Protein AF-A0A7X6XIX5-F1 (afdb_monomer)

Nearest PDB structures (foldseek):
  7nvg-assembly1_B1  TM=9.154E-01  e=8.420E-02  Salmonella enterica subsp. enterica serovar Typhimurium
  8wkz-assembly1_A  TM=3.557E-01  e=8.827E+00  Homo sapiens

Mean predicted aligned error: 22.32 Å

Sequence (208 aa):
HKESTARYHVSKKTERMVQNPGATTRLSVSVMVNGTLDQARKDALTQLATAAAGIDVTRGDQLSIVGIPFDAKAAAEQQKQLAEANRQQLLVTGLRYGLAMLLLLFLFLIVRQAMRRPGLPSAASQTAAEEEYAAIETAPTVGRLLDEMEQSEAGPGEALGPGEALGPAEPLEPLPSVTPAEERLRRLAAENPDFVARLLRSWLVEQR

Solvent-accessible surface area (backbone atoms only — not comparable to full-atom values): 14184 Å² total; per-residue (Å²): 135,84,87,79,86,85,81,83,83,79,85,81,86,82,83,83,84,82,79,73,89,85,71,84,70,66,52,79,48,78,47,80,42,80,29,87,67,55,69,70,58,48,53,53,50,47,54,51,51,35,64,76,68,66,63,40,68,92,57,63,30,47,80,47,81,46,53,49,69,70,87,55,64,67,61,53,50,51,51,48,51,52,51,51,51,49,52,51,48,51,50,54,50,49,50,53,52,49,53,51,50,52,52,51,51,52,52,50,51,51,52,54,52,60,74,65,57,80,74,77,86,72,93,79,86,84,88,86,82,87,85,79,80,95,78,85,90,81,87,89,82,90,83,86,80,90,87,81,85,89,78,90,76,90,85,89,83,88,84,88,87,89,88,88,83,83,87,87,82,89,78,78,82,75,74,86,71,78,52,77,63,56,58,50,50,52,50,48,42,72,76,38,49,71,58,52,51,50,54,54,46,56,62,61,61,70,76,113

Foldseek 3Di:
DDDDDDDDDDDDDDDDDDDDPDDDLEAEEEAEAAADDDPVRVVVVVVVCCVVVVHDVVSVYYYYYYYYHDPCPVVVVVVVVVVVVVVVVCVVVVVVVVVVVVVVVVVVVVVVVVVVDPDDPPDDPPDDPPPDDPDDDDDDDDDDDDDDDDDDDDDDDDDDDDDDDDDDDDDDDPDDPDDPVRVVVVVCCVVCVPVVVVVVVVVVVVPD

Radius of gyration: 51.44 Å; Cα contacts (8 Å, |Δi|>4): 63; chains: 1; bounding box: 123×48×158 Å

Structure (mmCIF, N/CA/C/O backbone):
data_AF-A0A7X6XIX5-F1
#
_entry.id   AF-A0A7X6XIX5-F1
#
loop_
_atom_site.group_PDB
_atom_site.id
_atom_site.type_symbol
_atom_site.label_atom_id
_atom_site.label_alt_id
_atom_site.label_comp_id
_atom_site.label_asym_id
_atom_site.label_entity_id
_atom_site.label_seq_id
_atom_site.pdbx_PDB_ins_code
_atom_site.Cartn_x
_atom_site.Cartn_y
_atom_site.Cartn_z
_atom_site.occupancy
_atom_site.B_iso_or_equiv
_atom_site.auth_seq_id
_atom_site.auth_comp_id
_atom_site.auth_asym_id
_atom_site.auth_atom_id
_atom_site.pdbx_PDB_model_num
ATOM 1 N N . HIS A 1 1 ? -22.542 2.776 88.278 1.00 45.03 1 HIS A N 1
ATOM 2 C CA . HIS A 1 1 ? -22.425 3.193 86.869 1.00 45.03 1 HIS A CA 1
ATOM 3 C C . HIS A 1 1 ? -21.275 2.407 86.258 1.00 45.03 1 HIS A C 1
ATOM 5 O O . HIS A 1 1 ? -20.180 2.481 86.795 1.00 45.03 1 HIS A O 1
ATOM 11 N N . LYS A 1 2 ? -21.528 1.560 85.251 1.00 47.84 2 LYS A N 1
ATOM 12 C CA . LYS A 1 2 ? -20.470 0.827 84.536 1.00 47.84 2 LYS A CA 1
ATOM 13 C C . LYS A 1 2 ? -20.151 1.603 83.264 1.00 47.84 2 LYS A C 1
ATOM 15 O O . LYS A 1 2 ? -20.997 1.690 82.381 1.00 47.84 2 LYS A O 1
ATOM 20 N N . GLU A 1 3 ? -18.958 2.175 83.207 1.00 53.81 3 GLU A N 1
ATOM 21 C CA . GLU A 1 3 ? -18.397 2.753 81.990 1.00 53.81 3 GLU A CA 1
ATOM 22 C C . GLU A 1 3 ? -18.039 1.610 81.032 1.00 53.81 3 GLU A C 1
ATOM 24 O O . GLU A 1 3 ? -17.319 0.680 81.400 1.00 53.81 3 GLU A O 1
ATOM 29 N N . SER A 1 4 ? -18.597 1.637 79.823 1.00 54.53 4 SER A N 1
ATOM 30 C CA . SER A 1 4 ? -18.287 0.676 78.766 1.00 54.53 4 SER A CA 1
ATOM 31 C C . SER A 1 4 ? -17.613 1.420 77.622 1.00 54.53 4 SER A C 1
ATOM 33 O O . SER A 1 4 ? -18.246 2.194 76.907 1.00 54.53 4 SER A O 1
ATOM 35 N N . THR A 1 5 ? -16.311 1.196 77.469 1.00 56.41 5 THR A N 1
ATOM 36 C CA . THR A 1 5 ? -15.509 1.772 76.389 1.00 56.41 5 THR A CA 1
ATOM 37 C C . THR A 1 5 ? -15.486 0.791 75.220 1.00 56.41 5 THR A C 1
ATOM 39 O O . THR A 1 5 ? -14.721 -0.172 75.225 1.00 56.41 5 THR A O 1
ATOM 42 N N . ALA A 1 6 ? -16.330 1.018 74.212 1.00 66.50 6 ALA A N 1
ATOM 43 C CA . ALA A 1 6 ? -16.304 0.250 72.970 1.00 66.50 6 ALA A CA 1
ATOM 44 C C . ALA A 1 6 ? -15.206 0.793 72.044 1.00 66.50 6 ALA A C 1
ATOM 46 O O . ALA A 1 6 ? -15.223 1.962 71.656 1.00 66.50 6 ALA A O 1
ATOM 47 N N . ARG A 1 7 ? -14.231 -0.053 71.696 1.00 67.94 7 ARG A N 1
ATOM 48 C CA . ARG A 1 7 ? -13.125 0.308 70.803 1.00 67.94 7 ARG A CA 1
ATOM 49 C C . ARG A 1 7 ? -13.378 -0.307 69.428 1.00 67.94 7 ARG A C 1
ATOM 51 O O . ARG A 1 7 ? -13.295 -1.519 69.258 1.00 67.94 7 ARG A O 1
ATOM 58 N N . TYR A 1 8 ? -13.708 0.536 68.456 1.00 71.31 8 TYR A N 1
ATOM 59 C CA . TYR A 1 8 ? -13.937 0.116 67.077 1.00 71.31 8 TYR A CA 1
ATOM 60 C C . TYR A 1 8 ? -12.604 0.035 66.335 1.00 71.31 8 TYR A C 1
ATOM 62 O O . TYR A 1 8 ? -11.910 1.036 66.166 1.00 71.31 8 TYR A O 1
ATOM 70 N N . HIS A 1 9 ? -12.246 -1.162 65.881 1.00 67.62 9 HIS A N 1
ATOM 71 C CA . HIS A 1 9 ? -11.145 -1.344 64.945 1.00 67.62 9 HIS A CA 1
ATOM 72 C C . HIS A 1 9 ? -11.688 -1.164 63.527 1.00 67.62 9 HIS A C 1
ATOM 74 O O . HIS A 1 9 ? -12.327 -2.055 62.976 1.00 67.62 9 HIS A O 1
ATOM 80 N N . VAL A 1 10 ? -11.469 0.014 62.943 1.00 74.88 10 VAL A N 1
ATOM 81 C CA . VAL A 1 10 ? -11.778 0.272 61.531 1.00 74.88 10 VAL A CA 1
ATOM 82 C C . VAL A 1 10 ? -10.755 -0.431 60.642 1.00 74.88 10 VAL A C 1
ATOM 84 O O . VAL A 1 10 ? -9.548 -0.221 60.767 1.00 74.88 10 VAL A O 1
ATOM 87 N N . SER A 1 11 ? -11.238 -1.277 59.735 1.00 72.56 11 SER A N 1
ATOM 88 C CA . SER A 1 11 ? -10.411 -1.973 58.751 1.00 72.56 11 SER A CA 1
ATOM 89 C C . SER A 1 11 ? -9.921 -0.987 57.684 1.00 72.56 11 SER A C 1
ATOM 91 O O . SER A 1 11 ? -10.720 -0.389 56.967 1.00 72.56 11 SER A O 1
ATOM 93 N N . LYS A 1 12 ? -8.600 -0.813 57.556 1.00 76.81 12 LYS A N 1
ATOM 94 C CA . LYS A 1 12 ? -7.976 0.020 56.516 1.00 76.81 12 LYS A CA 1
ATOM 95 C C . LYS A 1 12 ? -7.524 -0.862 55.353 1.00 76.81 12 LYS A C 1
ATOM 97 O O . LYS A 1 12 ? -6.550 -1.599 55.484 1.00 76.81 12 LYS A O 1
ATOM 102 N N . LYS A 1 13 ? -8.186 -0.755 54.200 1.00 77.62 13 LYS A N 1
ATOM 103 C CA . LYS A 1 13 ? -7.687 -1.319 52.938 1.00 77.62 13 LYS A CA 1
ATOM 104 C C . LYS A 1 13 ? -6.765 -0.284 52.287 1.00 77.62 13 LYS A C 1
ATOM 106 O O . LYS A 1 13 ? -7.211 0.809 51.963 1.00 77.62 13 LYS A O 1
ATOM 111 N N . THR A 1 14 ? -5.478 -0.600 52.152 1.00 75.12 14 THR A N 1
ATOM 112 C CA . THR A 1 14 ? -4.514 0.249 51.429 1.00 75.12 14 THR A CA 1
ATOM 113 C C . THR A 1 14 ? -4.212 -0.422 50.100 1.00 75.12 14 THR A C 1
ATOM 115 O O . THR A 1 14 ? -3.599 -1.485 50.076 1.00 75.12 14 THR A O 1
ATOM 118 N N . GLU A 1 15 ? -4.675 0.173 49.006 1.00 80.44 15 GLU A N 1
ATOM 119 C CA . GLU A 1 15 ? -4.444 -0.324 47.652 1.00 80.44 15 GLU A CA 1
ATOM 120 C C . GLU A 1 15 ? -3.330 0.500 47.007 1.00 80.44 15 GLU A C 1
ATOM 122 O O . GLU A 1 15 ? -3.432 1.720 46.877 1.00 80.44 15 GLU A O 1
ATOM 127 N N . ARG A 1 16 ? -2.221 -0.160 46.662 1.00 78.56 16 ARG A N 1
ATOM 128 C CA . ARG A 1 16 ? -1.088 0.465 45.977 1.00 78.56 16 ARG A CA 1
ATOM 129 C C . ARG A 1 16 ? -1.182 0.126 44.496 1.00 78.56 16 ARG A C 1
ATOM 131 O O . ARG A 1 16 ? -0.747 -0.942 44.081 1.00 78.56 16 ARG A O 1
ATOM 138 N N . MET A 1 17 ? -1.741 1.042 43.714 1.00 76.69 17 MET A N 1
ATOM 139 C CA . MET A 1 17 ? -1.772 0.919 42.259 1.00 76.69 17 MET A CA 1
ATOM 140 C C . MET A 1 17 ? -0.445 1.434 41.690 1.00 76.69 17 MET A C 1
ATOM 142 O O . MET A 1 17 ? -0.139 2.621 41.782 1.00 76.69 17 MET A O 1
ATOM 146 N N . VAL A 1 18 ? 0.374 0.530 41.154 1.00 77.50 18 VAL A N 1
ATOM 147 C CA . VAL A 1 18 ? 1.600 0.878 40.425 1.00 77.50 18 VAL A CA 1
ATOM 148 C C . VAL A 1 18 ? 1.242 0.904 38.944 1.00 77.50 18 VAL A C 1
ATOM 150 O O . VAL A 1 18 ? 0.962 -0.137 38.360 1.00 77.50 18 VAL A O 1
ATOM 153 N N . GLN A 1 19 ? 1.185 2.100 38.362 1.00 78.62 19 GLN A N 1
ATOM 154 C CA . GLN A 1 19 ? 1.014 2.279 36.921 1.00 78.62 19 GLN A CA 1
ATOM 155 C C . GLN A 1 19 ? 2.403 2.288 36.282 1.00 78.62 19 GLN A C 1
ATOM 157 O O . GLN A 1 19 ? 3.238 3.122 36.640 1.00 78.62 19 GLN A O 1
ATOM 162 N N . ASN A 1 20 ? 2.664 1.365 35.359 1.00 80.38 20 ASN A N 1
ATOM 163 C CA . ASN A 1 20 ? 3.921 1.361 34.620 1.00 80.38 20 ASN A CA 1
ATOM 164 C C . ASN A 1 20 ? 3.904 2.513 33.595 1.00 80.38 20 ASN A C 1
ATOM 166 O O . ASN A 1 20 ? 2.928 2.649 32.853 1.00 80.38 20 ASN A O 1
ATOM 170 N N . PRO A 1 21 ? 4.952 3.351 33.528 1.00 82.00 21 PRO A N 1
ATOM 171 C CA . PRO A 1 21 ? 5.054 4.376 32.494 1.00 82.00 21 PRO A CA 1
ATOM 172 C C . PRO A 1 21 ? 5.184 3.718 31.110 1.00 82.00 21 PRO A C 1
ATOM 174 O O . PRO A 1 21 ? 5.841 2.690 30.972 1.00 82.00 21 PRO A O 1
ATOM 177 N N . GLY A 1 22 ? 4.551 4.307 30.089 1.00 83.19 22 GLY A N 1
ATOM 178 C CA . GLY A 1 22 ? 4.61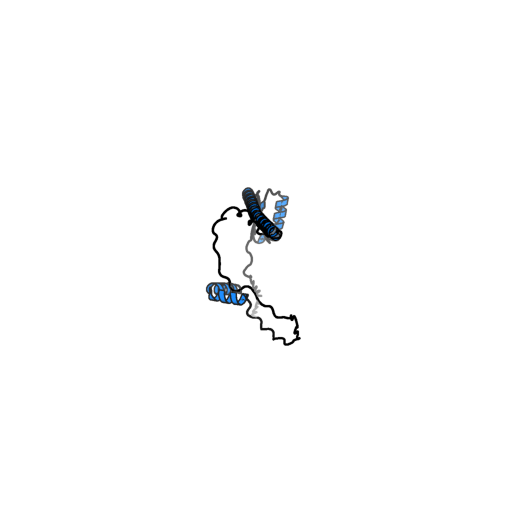2 3.820 28.700 1.00 83.19 22 GLY A CA 1
ATOM 179 C C . GLY A 1 22 ? 3.307 3.251 28.132 1.00 83.19 22 GLY A C 1
ATOM 180 O O . GLY A 1 22 ? 3.288 2.818 26.983 1.00 83.19 22 GLY A O 1
ATOM 181 N N . ALA A 1 23 ? 2.204 3.269 28.885 1.00 82.62 23 ALA A N 1
ATOM 182 C CA . ALA A 1 23 ? 0.898 2.901 28.344 1.00 82.62 23 ALA A CA 1
ATOM 183 C C . ALA A 1 23 ? 0.437 3.904 27.267 1.00 82.62 23 ALA A C 1
ATOM 185 O O . ALA A 1 23 ? 0.469 5.119 27.476 1.00 82.62 23 ALA A O 1
ATOM 186 N N . THR A 1 24 ? -0.018 3.400 26.118 1.00 83.88 24 THR A N 1
ATOM 187 C CA . THR A 1 24 ? -0.627 4.228 25.071 1.00 83.88 24 THR A CA 1
ATOM 188 C C . THR A 1 24 ? -1.919 4.838 25.599 1.00 83.88 24 THR A C 1
ATOM 190 O O . THR A 1 24 ? -2.814 4.119 26.033 1.00 83.88 24 THR A O 1
ATOM 193 N N . THR A 1 25 ? -2.026 6.165 25.559 1.00 88.69 25 THR A N 1
ATOM 194 C CA . THR A 1 25 ? -3.219 6.896 26.011 1.00 88.69 25 THR A CA 1
ATOM 195 C C . THR A 1 25 ? -4.262 7.060 24.918 1.00 88.69 25 THR A C 1
ATOM 197 O O . THR A 1 25 ? -5.441 7.140 25.235 1.00 88.69 25 THR A O 1
ATOM 200 N N . ARG A 1 26 ? -3.844 7.122 23.648 1.00 91.50 26 ARG A N 1
ATOM 201 C CA . ARG A 1 26 ? -4.731 7.247 22.488 1.00 91.50 26 ARG A CA 1
ATOM 202 C C . ARG A 1 26 ? -4.005 6.884 21.198 1.00 91.50 26 ARG A C 1
ATOM 204 O O . ARG A 1 26 ? -2.849 7.265 21.019 1.00 91.50 26 ARG A O 1
ATOM 211 N N . LEU A 1 27 ? -4.707 6.227 20.282 1.00 92.94 27 LEU A N 1
ATOM 212 C CA . LEU A 1 27 ? -4.246 5.918 18.934 1.00 92.94 27 LEU A CA 1
ATOM 213 C C . LEU A 1 27 ? -5.105 6.633 17.880 1.00 92.94 27 LEU A C 1
ATOM 215 O O . LEU A 1 27 ? -6.317 6.791 18.023 1.00 92.94 27 LEU A O 1
ATOM 219 N N . SER A 1 28 ? -4.485 7.105 16.802 1.00 94.50 28 SER A N 1
ATOM 220 C CA . SER A 1 28 ? -5.190 7.706 15.666 1.00 94.50 28 SER A CA 1
ATOM 221 C C . SER A 1 28 ? -4.566 7.210 14.374 1.00 94.50 28 SER A C 1
ATOM 223 O O . SER A 1 28 ? -3.403 7.491 14.095 1.00 94.50 28 SER A O 1
ATOM 225 N N . VAL A 1 29 ? -5.334 6.444 13.604 1.00 94.19 29 VAL A N 1
ATOM 226 C CA . VAL A 1 29 ? -4.866 5.770 12.391 1.00 94.19 29 VAL A CA 1
ATOM 227 C C . VAL A 1 29 ? -5.681 6.251 11.201 1.00 94.19 29 VAL A C 1
ATOM 229 O O . VAL A 1 29 ? -6.907 6.321 11.248 1.00 94.19 29 VAL A O 1
ATOM 232 N N . SER A 1 30 ? -4.994 6.591 10.114 1.00 94.62 30 SER A N 1
ATOM 233 C CA . SER A 1 30 ? -5.617 6.946 8.839 1.00 94.62 30 SER A CA 1
ATOM 234 C C . SER A 1 30 ? -5.064 6.050 7.743 1.00 94.62 30 SER A C 1
ATOM 236 O O . SER A 1 30 ? -3.850 5.931 7.594 1.00 94.62 30 SER A O 1
ATOM 238 N N . VAL A 1 31 ? -5.954 5.419 6.982 1.00 94.00 31 VAL A N 1
ATOM 239 C CA . VAL A 1 31 ? -5.605 4.500 5.898 1.00 94.00 31 VAL A CA 1
ATOM 240 C C . VAL A 1 31 ? -6.188 5.037 4.601 1.00 94.00 31 VAL A C 1
ATOM 242 O O . VAL A 1 31 ? -7.398 5.226 4.482 1.0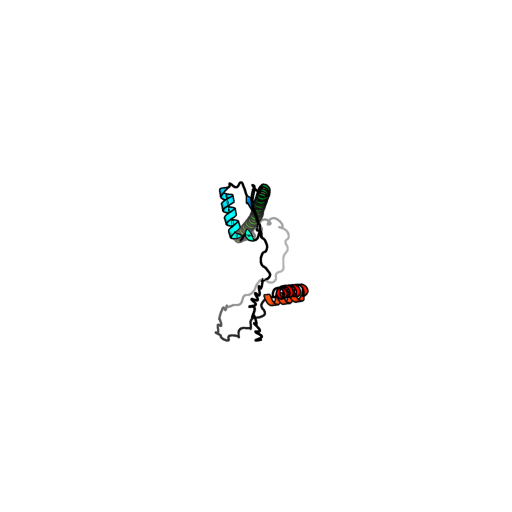0 94.00 31 VAL A O 1
ATOM 245 N N . MET A 1 32 ? -5.326 5.269 3.615 1.00 94.19 32 MET A N 1
ATOM 246 C CA . MET A 1 32 ? -5.752 5.669 2.279 1.00 94.19 32 MET A CA 1
ATOM 247 C C . MET A 1 32 ? -5.558 4.507 1.315 1.00 94.19 32 MET A C 1
ATOM 249 O O . MET A 1 32 ? -4.472 3.937 1.230 1.00 94.19 32 MET A O 1
ATOM 253 N N . VAL A 1 33 ? -6.617 4.150 0.597 1.00 94.88 33 VAL A N 1
ATOM 254 C CA . VAL A 1 33 ? -6.620 3.022 -0.334 1.00 94.88 33 VAL A CA 1
ATOM 255 C C . VAL A 1 33 ? -6.804 3.544 -1.747 1.00 94.88 33 VAL A C 1
ATOM 257 O O . VAL A 1 33 ? -7.638 4.414 -1.998 1.00 94.88 33 VAL A O 1
ATOM 260 N N . ASN A 1 34 ? -6.016 3.003 -2.671 1.00 94.25 34 ASN A N 1
ATOM 261 C CA . ASN A 1 34 ? -6.095 3.378 -4.071 1.00 94.25 34 ASN A CA 1
ATOM 262 C C . ASN A 1 34 ? -7.404 2.868 -4.696 1.00 94.25 34 ASN A C 1
ATOM 264 O O . ASN A 1 34 ? -7.645 1.661 -4.754 1.00 94.25 34 ASN A O 1
ATOM 268 N N . GLY A 1 35 ? -8.211 3.794 -5.206 1.00 90.69 35 GLY A N 1
ATOM 269 C CA . GLY A 1 35 ? -9.425 3.509 -5.968 1.00 90.69 35 GLY A CA 1
ATOM 270 C C . GLY A 1 35 ? -10.720 3.723 -5.188 1.00 90.69 35 GLY A C 1
ATOM 271 O O . GLY A 1 35 ? -10.740 4.282 -4.093 1.00 90.69 35 GLY A O 1
ATOM 272 N N . THR A 1 36 ? -11.834 3.306 -5.788 1.00 89.62 36 THR A N 1
ATOM 273 C CA . THR A 1 36 ? -13.161 3.434 -5.181 1.00 89.62 36 THR A CA 1
ATOM 274 C C . THR A 1 36 ? -13.442 2.256 -4.253 1.00 89.62 36 THR A C 1
ATOM 276 O O . THR A 1 36 ? -13.261 1.084 -4.603 1.00 89.62 36 THR A O 1
ATOM 279 N N . LEU A 1 37 ? -13.888 2.577 -3.040 1.00 92.06 37 LEU A N 1
ATOM 280 C CA . LEU A 1 37 ? -14.262 1.593 -2.033 1.00 92.06 37 LEU A CA 1
ATOM 281 C C . LEU A 1 37 ? -15.785 1.513 -1.916 1.00 92.06 37 LEU A C 1
ATOM 283 O O . LEU A 1 37 ? -16.438 2.519 -1.626 1.00 92.06 37 LEU A O 1
ATOM 287 N N . ASP A 1 38 ? -16.323 0.307 -2.089 1.00 94.12 38 ASP A N 1
ATOM 288 C CA . ASP A 1 38 ? -17.693 -0.022 -1.694 1.00 94.12 38 ASP A CA 1
ATOM 289 C C . ASP A 1 38 ? -17.800 -0.179 -0.168 1.00 94.12 38 ASP A C 1
ATOM 291 O O . ASP A 1 38 ? -16.794 -0.244 0.543 1.00 94.12 38 ASP A O 1
ATOM 295 N N . GLN A 1 39 ? -19.029 -0.204 0.351 1.00 93.12 39 GLN A N 1
ATOM 296 C CA . GLN A 1 39 ? -19.248 -0.267 1.796 1.00 93.12 39 GLN A CA 1
ATOM 297 C C . GLN A 1 39 ? -18.721 -1.576 2.405 1.00 93.12 39 GLN A C 1
ATOM 299 O O . GLN A 1 39 ? -18.050 -1.541 3.430 1.00 93.12 39 GLN A O 1
ATOM 304 N N . ALA A 1 40 ? -18.919 -2.710 1.728 1.00 94.88 40 ALA A N 1
ATOM 305 C CA . ALA A 1 40 ? -18.461 -4.012 2.209 1.00 94.88 40 ALA A CA 1
ATOM 306 C C . ALA A 1 40 ? -16.930 -4.077 2.375 1.00 94.88 40 ALA A C 1
ATOM 308 O O . ALA A 1 40 ? -16.435 -4.564 3.393 1.00 94.88 40 ALA A O 1
ATOM 309 N N . ARG A 1 41 ? -16.156 -3.548 1.415 1.00 94.69 41 ARG A N 1
ATOM 310 C CA . ARG A 1 41 ? -14.693 -3.468 1.537 1.00 94.69 41 ARG A CA 1
ATOM 311 C C . ARG A 1 41 ? -14.257 -2.466 2.593 1.00 94.69 41 ARG A C 1
ATOM 313 O O . ARG A 1 41 ? -13.266 -2.735 3.266 1.00 94.69 41 ARG A O 1
ATOM 320 N N . LYS A 1 42 ? -14.964 -1.340 2.765 1.00 95.19 42 LYS A N 1
ATOM 321 C CA . LYS A 1 42 ? -14.675 -0.403 3.868 1.00 95.19 42 LYS A CA 1
ATOM 322 C C . LYS A 1 42 ? -14.816 -1.091 5.214 1.00 95.19 42 LYS A C 1
ATOM 324 O O . LYS A 1 42 ? -13.916 -0.959 6.037 1.00 95.19 42 LYS A O 1
ATOM 329 N N . ASP A 1 43 ? -15.887 -1.849 5.417 1.00 94.81 43 ASP A N 1
ATOM 330 C CA . ASP A 1 43 ? -16.142 -2.532 6.685 1.00 94.81 43 ASP A CA 1
ATOM 331 C C . ASP A 1 43 ? -15.081 -3.611 6.950 1.00 94.81 43 ASP A C 1
ATOM 333 O O . ASP A 1 43 ? -14.499 -3.655 8.035 1.00 94.81 43 ASP A O 1
ATOM 337 N N . ALA A 1 44 ? -14.741 -4.412 5.934 1.00 95.44 44 ALA A N 1
ATOM 338 C CA . ALA A 1 44 ? -13.689 -5.424 6.032 1.00 95.44 44 ALA A CA 1
ATOM 339 C C . ALA A 1 44 ? -12.311 -4.814 6.350 1.00 95.44 44 ALA A C 1
ATOM 341 O O . ALA A 1 44 ? -11.597 -5.292 7.232 1.00 95.44 44 ALA A O 1
ATOM 342 N N . LEU A 1 45 ? -11.940 -3.727 5.665 1.00 95.44 45 LEU A N 1
ATOM 343 C CA . LEU A 1 45 ? -10.686 -3.014 5.921 1.00 95.44 45 LEU A CA 1
ATOM 344 C C . LEU A 1 45 ? -10.673 -2.349 7.294 1.00 95.44 45 LEU A C 1
ATOM 346 O O . LEU A 1 45 ? -9.631 -2.328 7.944 1.00 95.44 45 LEU A O 1
ATOM 350 N N . THR A 1 46 ? -11.817 -1.839 7.747 1.00 94.75 46 THR A N 1
ATOM 351 C CA . THR A 1 46 ? -11.958 -1.250 9.080 1.00 94.75 46 THR A CA 1
ATOM 352 C C . THR A 1 46 ? -11.702 -2.308 10.141 1.00 94.75 46 THR A C 1
ATOM 354 O O . THR A 1 46 ? -10.849 -2.102 10.994 1.00 94.75 46 THR A O 1
ATOM 357 N N . GLN A 1 47 ? -12.338 -3.479 10.045 1.00 94.62 47 GLN A N 1
ATOM 358 C CA . GLN A 1 47 ? -12.113 -4.584 10.982 1.00 94.62 47 GLN A CA 1
ATOM 359 C C . GLN A 1 47 ? -10.652 -5.046 10.997 1.00 94.62 47 GLN A C 1
ATOM 361 O O . GLN A 1 47 ? -10.066 -5.205 12.070 1.00 94.62 47 GLN A O 1
ATOM 366 N N . LEU A 1 48 ? -10.050 -5.217 9.816 1.00 95.88 48 LEU A N 1
ATOM 367 C CA . LEU A 1 48 ? -8.656 -5.635 9.696 1.00 95.88 48 LEU A CA 1
ATOM 368 C C . LEU A 1 48 ? -7.705 -4.608 10.322 1.00 95.88 48 LEU A C 1
ATOM 370 O O . LEU A 1 48 ? -6.830 -4.974 11.104 1.00 95.88 48 LEU A O 1
ATOM 374 N N . ALA A 1 49 ? -7.885 -3.326 10.004 1.00 94.81 49 ALA A N 1
ATOM 375 C CA . ALA A 1 49 ? -7.046 -2.254 10.521 1.00 94.81 49 ALA A CA 1
ATOM 376 C C . ALA A 1 49 ? -7.239 -2.054 12.032 1.00 94.81 49 ALA A C 1
ATOM 378 O O . ALA A 1 49 ? -6.257 -1.859 12.743 1.00 94.81 49 ALA A O 1
ATOM 379 N N . THR A 1 50 ? -8.471 -2.166 12.540 1.00 94.75 50 THR A N 1
ATOM 380 C CA . THR A 1 50 ? -8.773 -2.127 13.978 1.00 94.75 50 THR A CA 1
ATOM 381 C C . THR A 1 50 ? -8.033 -3.232 14.725 1.00 94.75 50 THR A C 1
ATOM 383 O O . THR A 1 50 ? -7.372 -2.946 15.724 1.00 94.75 50 THR A O 1
ATOM 386 N N . ALA A 1 51 ? -8.094 -4.471 14.228 1.00 94.44 51 ALA A N 1
ATOM 387 C CA . ALA A 1 51 ? -7.421 -5.608 14.848 1.00 94.44 51 ALA A CA 1
ATOM 388 C C . ALA A 1 51 ? -5.890 -5.495 14.763 1.00 94.44 51 ALA A C 1
ATOM 390 O O . ALA A 1 51 ? -5.202 -5.726 15.754 1.00 94.44 51 ALA A O 1
ATOM 391 N N . ALA A 1 52 ? -5.354 -5.101 13.604 1.00 94.62 52 ALA A N 1
ATOM 392 C CA . ALA A 1 52 ? -3.913 -4.985 13.389 1.00 94.62 52 ALA A CA 1
ATOM 393 C C . ALA A 1 52 ? -3.275 -3.860 14.218 1.00 94.62 52 ALA A C 1
ATOM 395 O O . ALA A 1 52 ? -2.164 -4.015 14.719 1.00 94.62 52 ALA A O 1
ATOM 396 N N . ALA A 1 53 ? -3.970 -2.731 14.366 1.00 92.75 53 ALA A N 1
ATOM 397 C CA . ALA A 1 53 ? -3.476 -1.580 15.111 1.00 92.75 53 ALA A CA 1
ATOM 398 C C . ALA A 1 53 ? -3.819 -1.627 16.613 1.00 92.75 53 ALA A C 1
ATOM 400 O O . ALA A 1 53 ? -3.354 -0.774 17.364 1.00 92.75 53 ALA A O 1
ATOM 401 N N . GLY A 1 54 ? -4.626 -2.596 17.066 1.00 92.75 54 GLY A N 1
ATOM 402 C CA . GLY A 1 54 ? -5.062 -2.680 18.464 1.00 92.75 54 GLY A CA 1
ATOM 403 C C . GLY A 1 54 ? -5.909 -1.478 18.899 1.00 92.75 54 GLY A C 1
ATOM 404 O O . GLY A 1 54 ? -5.759 -0.987 20.022 1.00 92.75 54 GLY A O 1
ATOM 405 N N . ILE A 1 55 ? -6.754 -0.981 17.988 1.00 93.88 55 ILE A N 1
ATOM 406 C CA . ILE A 1 55 ? -7.632 0.176 18.206 1.00 93.88 55 ILE A CA 1
ATOM 407 C C . ILE A 1 55 ? -8.656 -0.167 19.292 1.00 93.88 55 ILE A C 1
ATOM 409 O O . ILE A 1 55 ? -9.406 -1.136 19.169 1.00 93.88 55 ILE A O 1
ATOM 413 N N . ASP A 1 56 ? -8.720 0.670 20.321 1.00 93.19 56 ASP A N 1
ATOM 414 C CA . ASP A 1 56 ? -9.664 0.562 21.427 1.00 93.19 56 ASP A CA 1
ATOM 415 C C . ASP A 1 56 ? -10.534 1.825 21.518 1.00 93.19 56 ASP A C 1
ATOM 417 O O . ASP A 1 56 ? -10.073 2.922 21.843 1.00 93.19 56 ASP A O 1
ATOM 421 N N . VAL A 1 57 ? -11.832 1.662 21.252 1.00 87.69 57 VAL A N 1
ATOM 422 C CA . VAL A 1 57 ? -12.812 2.759 21.286 1.00 87.69 57 VAL A CA 1
ATOM 423 C C . VAL A 1 57 ? -12.977 3.315 22.704 1.00 87.69 57 VAL A C 1
ATOM 425 O O . VAL A 1 57 ? -13.211 4.511 22.869 1.00 87.69 57 VAL A O 1
ATOM 428 N N . THR A 1 58 ? -12.801 2.487 23.738 1.00 90.69 58 THR A N 1
ATOM 429 C CA . THR A 1 58 ? -12.924 2.911 25.143 1.00 90.69 58 THR A CA 1
ATOM 430 C C . THR A 1 58 ? -11.758 3.796 25.584 1.00 90.69 58 THR A C 1
ATOM 432 O O . THR A 1 58 ? -11.938 4.684 26.417 1.00 90.69 58 THR A O 1
ATOM 435 N N . ARG A 1 59 ? -10.589 3.622 24.954 1.00 90.69 59 ARG A N 1
ATOM 436 C CA . ARG A 1 59 ? -9.408 4.486 25.091 1.00 90.69 59 ARG A CA 1
ATOM 437 C C . ARG A 1 59 ? -9.532 5.803 24.304 1.00 90.69 59 ARG A C 1
ATOM 439 O O . ARG A 1 59 ? -8.738 6.720 24.496 1.00 90.69 59 ARG A O 1
ATOM 446 N N . GLY A 1 60 ? -10.549 5.939 23.449 1.00 91.06 60 GLY A N 1
ATOM 447 C CA . GLY A 1 60 ? -10.763 7.123 22.610 1.00 91.06 60 GLY A CA 1
ATOM 448 C C . GLY A 1 60 ? -9.986 7.096 21.291 1.00 91.06 60 GLY A C 1
ATOM 449 O O . GLY A 1 60 ? -9.705 8.154 20.707 1.00 91.06 60 GLY A O 1
ATOM 450 N N . ASP A 1 61 ? -9.622 5.901 20.827 1.00 95.75 61 ASP A N 1
ATOM 451 C CA . ASP A 1 61 ? -8.914 5.721 19.570 1.00 95.75 61 ASP A CA 1
ATOM 452 C C . ASP A 1 61 ? -9.790 6.024 18.352 1.00 95.75 61 ASP A C 1
ATOM 454 O O . ASP A 1 61 ? -11.018 5.918 18.388 1.00 95.75 61 ASP A O 1
ATOM 458 N N . GLN A 1 62 ? -9.144 6.393 17.246 1.00 93.81 62 GLN A N 1
ATOM 459 C CA . GLN A 1 62 ? -9.822 6.734 15.998 1.00 93.81 62 GLN A CA 1
ATOM 460 C C . GLN A 1 62 ? -9.181 6.040 14.800 1.00 93.81 62 GLN A C 1
ATOM 462 O O . GLN A 1 62 ? -7.957 5.957 14.693 1.00 93.81 62 GLN A O 1
ATOM 467 N N . LEU A 1 63 ? -10.030 5.592 13.876 1.00 94.50 63 LEU A N 1
ATOM 468 C CA . LEU A 1 63 ? -9.644 4.996 12.603 1.00 94.50 63 LEU A CA 1
ATOM 469 C C . LEU A 1 63 ? -10.447 5.652 11.476 1.00 94.50 63 LEU A C 1
ATOM 471 O O . LEU A 1 63 ? -11.673 5.707 11.542 1.00 94.50 63 LEU A O 1
ATOM 475 N N . SER A 1 64 ? -9.758 6.130 10.441 1.00 94.19 64 SER A N 1
ATOM 476 C CA . SER A 1 64 ? -10.376 6.684 9.232 1.00 94.19 64 SER A CA 1
ATOM 477 C C . SER A 1 64 ? -9.842 5.979 7.992 1.00 94.19 64 SER A C 1
ATOM 479 O O . SER A 1 64 ? -8.628 5.868 7.820 1.00 94.19 64 SER A O 1
ATOM 481 N N . ILE A 1 65 ? -10.742 5.504 7.128 1.00 94.81 65 ILE A N 1
ATOM 482 C CA . ILE A 1 65 ? -10.383 4.841 5.871 1.00 94.81 65 ILE A CA 1
ATOM 483 C C . ILE A 1 65 ? -11.003 5.591 4.701 1.00 94.81 65 ILE A C 1
ATOM 485 O O . ILE A 1 65 ? -12.222 5.755 4.622 1.00 94.81 65 ILE A O 1
ATOM 489 N N . VAL A 1 66 ? -10.155 6.019 3.767 1.00 93.88 66 VAL A N 1
ATOM 490 C CA . VAL A 1 66 ? -10.562 6.809 2.603 1.00 93.88 66 VAL A CA 1
ATOM 491 C C . VAL A 1 66 ? -10.070 6.144 1.321 1.00 93.88 66 VAL A C 1
ATOM 493 O O . VAL A 1 66 ? -8.902 5.787 1.197 1.00 93.88 66 VAL A O 1
ATOM 496 N N . GLY A 1 67 ? -10.981 5.973 0.361 1.00 93.75 67 GLY A N 1
ATOM 497 C CA . GLY A 1 67 ? -10.685 5.441 -0.968 1.00 93.75 67 GLY A CA 1
ATOM 498 C C . GLY A 1 67 ? -10.627 6.553 -2.002 1.00 93.75 67 GLY A C 1
ATOM 499 O O . GLY A 1 67 ? -11.664 7.155 -2.284 1.00 93.75 67 GLY A O 1
ATOM 500 N N . ILE A 1 68 ? -9.443 6.829 -2.548 1.00 91.75 68 ILE A N 1
ATOM 501 C CA . ILE A 1 68 ? -9.240 7.819 -3.616 1.00 91.75 68 ILE A CA 1
ATOM 502 C C . ILE A 1 68 ? -8.305 7.201 -4.664 1.00 91.75 68 ILE A C 1
ATOM 504 O O . ILE A 1 68 ? -7.303 6.592 -4.293 1.00 91.75 68 ILE A O 1
ATOM 508 N N . PRO A 1 69 ? -8.600 7.316 -5.972 1.00 91.00 69 PRO A N 1
ATOM 509 C CA . PRO A 1 69 ? -7.679 6.878 -7.016 1.00 91.00 69 PRO A CA 1
ATOM 510 C C . PRO A 1 69 ? -6.402 7.727 -7.007 1.00 91.00 69 PRO A C 1
ATOM 512 O O . PRO A 1 69 ? -6.461 8.954 -7.060 1.00 91.00 69 PRO A O 1
ATOM 515 N N . PHE A 1 70 ? -5.245 7.072 -6.937 1.00 91.00 70 PHE A N 1
ATOM 516 C CA . PHE A 1 70 ? -3.951 7.753 -6.931 1.00 91.00 70 PHE A CA 1
ATOM 517 C C . PHE A 1 70 ? -3.549 8.121 -8.362 1.00 91.00 70 PHE A C 1
ATOM 519 O O . PHE A 1 70 ? -3.722 7.322 -9.285 1.00 91.00 70 PHE A O 1
ATOM 526 N N . ASP A 1 71 ? -2.986 9.316 -8.555 1.00 88.19 71 ASP A N 1
ATOM 527 C CA . ASP A 1 71 ? -2.420 9.694 -9.850 1.00 88.19 71 ASP A CA 1
ATOM 528 C C . ASP A 1 71 ? -1.079 8.978 -10.059 1.00 88.19 71 ASP A C 1
ATOM 530 O O . ASP A 1 71 ? -0.078 9.271 -9.405 1.00 88.19 71 ASP A O 1
ATOM 534 N N . ALA A 1 72 ? -1.070 8.008 -10.973 1.00 85.12 72 ALA A N 1
ATOM 535 C CA . ALA A 1 72 ? 0.107 7.215 -11.306 1.00 85.12 72 ALA A CA 1
ATOM 536 C C . ALA A 1 72 ? 0.916 7.780 -12.488 1.00 85.12 72 ALA A C 1
ATOM 538 O O . ALA A 1 72 ? 1.895 7.155 -12.898 1.00 85.12 72 ALA A O 1
ATOM 539 N N . LYS A 1 73 ? 0.544 8.938 -13.058 1.00 85.88 73 LYS A N 1
ATOM 540 C CA . LYS A 1 73 ? 1.213 9.483 -14.253 1.00 85.88 73 LYS A CA 1
ATOM 541 C C . LYS A 1 73 ? 2.700 9.735 -14.022 1.00 85.88 73 LYS A C 1
ATOM 543 O O . LYS A 1 73 ? 3.514 9.288 -14.822 1.00 85.88 73 LYS A O 1
ATOM 548 N N . ALA A 1 74 ? 3.060 10.367 -12.905 1.00 80.81 74 ALA A N 1
ATOM 549 C CA . ALA A 1 74 ? 4.457 10.658 -12.579 1.00 80.81 74 ALA A CA 1
ATOM 550 C C . ALA A 1 74 ? 5.292 9.379 -12.386 1.00 80.81 74 ALA A C 1
ATOM 552 O O . ALA A 1 74 ? 6.397 9.275 -12.912 1.00 80.81 74 ALA A O 1
ATOM 553 N N . ALA A 1 75 ? 4.742 8.372 -11.700 1.00 82.75 75 ALA A N 1
ATOM 554 C CA . ALA A 1 75 ? 5.423 7.094 -11.495 1.00 82.75 75 ALA A CA 1
ATOM 555 C C . ALA A 1 75 ? 5.604 6.316 -12.812 1.00 82.75 75 ALA A C 1
ATOM 557 O O . ALA A 1 75 ? 6.651 5.710 -13.044 1.00 82.75 75 ALA A O 1
ATOM 558 N N . ALA A 1 76 ? 4.606 6.362 -13.700 1.00 85.56 76 ALA A N 1
ATOM 559 C CA . ALA A 1 76 ? 4.684 5.748 -15.021 1.00 85.56 76 ALA A CA 1
ATOM 560 C C . ALA A 1 76 ? 5.708 6.454 -15.927 1.00 85.56 76 ALA A C 1
ATOM 562 O O . ALA A 1 76 ? 6.452 5.787 -16.646 1.00 85.56 76 ALA A O 1
ATOM 563 N N . GLU A 1 77 ? 5.779 7.786 -15.875 1.00 87.88 77 GLU A N 1
ATOM 564 C CA . GLU A 1 77 ? 6.793 8.589 -16.569 1.00 87.88 77 GLU A CA 1
ATOM 565 C C . GLU A 1 77 ? 8.204 8.204 -16.102 1.00 87.88 77 GLU A C 1
ATOM 567 O O . GLU A 1 77 ? 9.072 7.898 -16.916 1.00 87.88 77 GLU A O 1
ATOM 572 N N . GLN A 1 78 ? 8.414 8.121 -14.784 1.00 86.69 78 GLN A N 1
ATOM 573 C CA . GLN A 1 78 ? 9.692 7.717 -14.197 1.00 86.69 78 GLN A CA 1
ATOM 574 C C . GLN A 1 78 ? 10.093 6.300 -14.620 1.00 86.69 78 GLN A C 1
ATOM 576 O O . GLN A 1 78 ? 11.237 6.077 -15.008 1.00 86.69 78 GLN A O 1
ATOM 581 N N . GLN A 1 79 ? 9.165 5.339 -14.609 1.00 89.25 79 GLN A N 1
ATOM 582 C CA . GLN A 1 79 ? 9.458 3.982 -15.081 1.00 89.25 79 GLN A CA 1
ATOM 583 C C . GLN A 1 79 ? 9.844 3.946 -16.562 1.00 89.25 79 GLN A C 1
ATOM 585 O O . GLN A 1 79 ? 10.770 3.222 -16.926 1.00 89.25 79 GLN A O 1
ATOM 590 N N . LYS A 1 80 ? 9.176 4.733 -17.414 1.00 90.62 80 LYS A N 1
ATOM 591 C CA . LYS A 1 80 ? 9.539 4.843 -18.833 1.00 90.62 80 LYS A CA 1
ATOM 592 C C . LYS A 1 80 ? 10.932 5.436 -19.008 1.00 90.62 80 LYS A C 1
ATOM 594 O O . LYS A 1 80 ? 11.735 4.847 -19.722 1.00 90.62 80 LYS A O 1
ATOM 599 N N . GLN A 1 81 ? 11.246 6.522 -18.304 1.00 90.50 81 GLN A N 1
ATOM 600 C CA . GLN A 1 81 ? 12.571 7.144 -18.348 1.00 90.50 81 GLN A CA 1
ATOM 601 C C . GLN A 1 81 ? 13.671 6.176 -17.893 1.00 90.50 81 GLN A C 1
ATOM 603 O O . GLN A 1 81 ? 14.706 6.066 -18.546 1.00 90.50 81 GLN A O 1
ATOM 608 N N . LEU A 1 82 ? 13.438 5.411 -16.822 1.00 91.69 82 LEU A N 1
ATOM 609 C CA . LEU A 1 82 ? 14.377 4.384 -16.358 1.00 91.69 82 LEU A CA 1
ATOM 610 C C . LEU A 1 82 ? 14.542 3.247 -17.377 1.00 91.69 82 LEU A C 1
ATOM 612 O O . LEU A 1 82 ? 15.657 2.779 -17.608 1.00 91.69 82 LEU A O 1
ATOM 616 N N . ALA A 1 83 ? 13.452 2.809 -18.011 1.00 92.00 83 ALA A N 1
ATOM 617 C CA . ALA A 1 83 ? 13.493 1.772 -19.038 1.00 92.00 83 ALA A CA 1
ATOM 618 C C . ALA A 1 83 ? 14.221 2.242 -20.308 1.00 92.00 83 ALA A C 1
ATOM 620 O O . ALA A 1 83 ? 15.001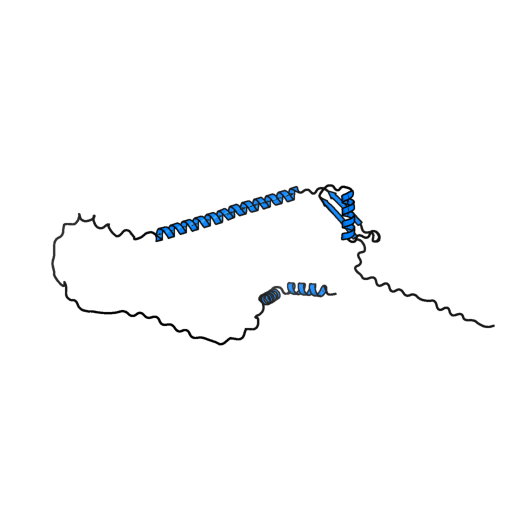 1.486 -20.888 1.00 92.00 83 ALA A O 1
ATOM 621 N N . GLU A 1 84 ? 14.001 3.484 -20.734 1.00 92.06 84 GLU A N 1
ATOM 622 C CA . GLU A 1 84 ? 14.703 4.101 -21.861 1.00 92.06 84 GLU A CA 1
ATOM 623 C C . GLU A 1 84 ? 16.190 4.290 -21.560 1.00 92.06 84 GLU A C 1
ATOM 625 O O . GLU A 1 84 ? 17.023 3.904 -22.379 1.00 92.06 84 GLU A O 1
ATOM 630 N N . ALA A 1 85 ? 16.533 4.778 -20.365 1.00 91.19 85 ALA A N 1
ATOM 631 C CA . ALA A 1 85 ? 17.917 4.898 -19.921 1.00 91.19 85 ALA A CA 1
ATOM 632 C C . ALA A 1 85 ? 18.626 3.535 -19.912 1.00 91.19 85 ALA A C 1
ATOM 634 O O . ALA A 1 85 ? 19.740 3.417 -20.418 1.00 91.19 85 ALA A O 1
ATOM 635 N N . ASN A 1 86 ? 17.969 2.482 -19.414 1.00 92.75 86 ASN A N 1
ATOM 636 C CA . ASN A 1 86 ? 18.523 1.129 -19.422 1.00 92.75 86 ASN A CA 1
ATOM 637 C C . ASN A 1 86 ? 18.723 0.610 -20.859 1.00 92.75 86 ASN A C 1
ATOM 639 O O . ASN A 1 86 ? 19.802 0.135 -21.203 1.00 92.75 86 ASN A O 1
ATOM 643 N N . ARG A 1 87 ? 17.738 0.786 -21.751 1.00 91.31 87 ARG A N 1
ATOM 644 C CA . ARG A 1 87 ? 17.877 0.413 -23.172 1.00 91.31 87 ARG A CA 1
ATOM 645 C C . ARG A 1 87 ? 19.042 1.131 -23.847 1.00 91.31 87 ARG A C 1
ATOM 647 O O . ARG A 1 87 ? 19.822 0.490 -24.545 1.00 91.31 87 ARG A O 1
ATOM 654 N N . GLN A 1 88 ? 19.179 2.437 -23.630 1.00 91.81 88 GLN A N 1
ATOM 655 C CA . GLN A 1 88 ? 20.297 3.213 -24.168 1.00 91.81 88 GLN A CA 1
ATOM 656 C C . GLN A 1 88 ? 21.634 2.711 -23.617 1.00 91.81 88 GLN A C 1
ATOM 658 O O . GLN A 1 88 ? 22.571 2.501 -24.385 1.00 91.81 88 GLN A O 1
ATOM 663 N N . GLN A 1 89 ? 21.714 2.444 -22.312 1.00 91.94 89 GLN A N 1
ATOM 664 C CA . GLN A 1 89 ? 22.912 1.881 -21.694 1.00 91.94 89 GLN A CA 1
ATOM 665 C C . GLN A 1 89 ? 23.266 0.513 -22.276 1.00 91.94 89 GLN A C 1
ATOM 667 O O . GLN A 1 89 ? 24.427 0.298 -22.615 1.00 91.94 89 GLN A O 1
ATOM 672 N N . LEU A 1 90 ? 22.300 -0.390 -22.459 1.00 91.94 90 LEU A N 1
ATOM 673 C CA . LEU A 1 90 ? 22.533 -1.702 -23.070 1.00 91.94 90 LEU A CA 1
ATOM 674 C C . LEU A 1 90 ? 23.010 -1.585 -24.518 1.00 91.94 90 LEU A C 1
ATOM 676 O O . LEU A 1 90 ? 23.929 -2.302 -24.905 1.00 91.94 90 LEU A O 1
ATOM 680 N N . LEU A 1 91 ? 22.444 -0.668 -25.306 1.00 93.12 91 LEU A N 1
ATOM 681 C CA . LEU A 1 91 ? 22.869 -0.436 -26.689 1.00 93.12 91 LEU A CA 1
ATOM 682 C C . LEU A 1 91 ? 24.292 0.123 -26.762 1.00 93.12 91 LEU A C 1
ATOM 684 O O . LEU A 1 91 ? 25.116 -0.406 -27.502 1.00 93.12 91 LEU A O 1
ATOM 688 N N . VAL A 1 92 ? 24.608 1.153 -25.972 1.00 93.56 92 VAL A N 1
ATOM 689 C CA . VAL A 1 92 ? 25.952 1.754 -25.928 1.00 93.56 92 VAL A CA 1
ATOM 690 C C . VAL A 1 92 ? 26.980 0.743 -25.422 1.00 93.56 92 VAL A C 1
ATOM 692 O O . VAL A 1 92 ? 28.062 0.607 -25.991 1.00 93.56 92 VAL A O 1
ATOM 695 N N . THR A 1 93 ? 26.632 -0.002 -24.376 1.00 91.94 93 THR A N 1
ATOM 696 C CA . THR A 1 93 ? 27.497 -1.026 -23.782 1.00 91.94 93 THR A CA 1
ATOM 697 C C . THR A 1 93 ? 27.709 -2.187 -24.754 1.00 91.94 93 THR A C 1
ATOM 699 O O . THR A 1 93 ? 28.846 -2.593 -24.989 1.00 91.94 93 THR A O 1
ATOM 702 N N . GLY A 1 94 ? 26.642 -2.669 -25.393 1.00 93.88 94 GLY A N 1
ATOM 703 C CA . GLY A 1 94 ? 26.696 -3.706 -26.419 1.00 93.88 94 GLY A CA 1
ATOM 704 C C . GLY A 1 94 ? 27.512 -3.282 -27.636 1.00 93.88 94 GLY A C 1
ATOM 705 O O . GLY A 1 94 ? 28.340 -4.057 -28.105 1.00 93.88 94 GLY A O 1
ATOM 706 N N . LEU A 1 95 ? 27.366 -2.038 -28.101 1.00 95.75 95 LEU A N 1
ATOM 707 C CA . LEU A 1 95 ? 28.169 -1.504 -29.199 1.00 95.75 95 LEU A CA 1
ATOM 708 C C . LEU A 1 95 ? 29.648 -1.391 -28.810 1.00 95.75 95 LEU A C 1
ATOM 710 O O . LEU A 1 95 ? 30.511 -1.795 -29.585 1.00 95.75 95 LEU A O 1
ATOM 714 N N . ARG A 1 96 ? 29.954 -0.913 -27.597 1.00 94.88 96 ARG A N 1
ATOM 715 C CA . ARG A 1 96 ? 31.329 -0.823 -27.079 1.00 94.88 96 ARG A CA 1
ATOM 716 C C . ARG A 1 96 ? 32.008 -2.192 -27.030 1.00 94.88 96 ARG A C 1
ATOM 718 O O . ARG A 1 96 ? 33.128 -2.331 -2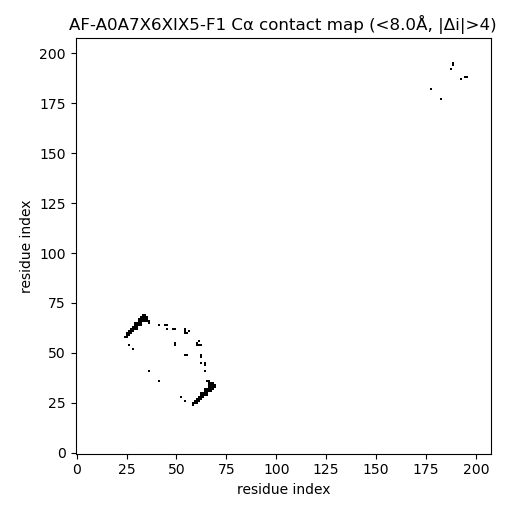7.519 1.00 94.88 96 ARG A O 1
ATOM 725 N N . TYR A 1 97 ? 31.348 -3.195 -26.454 1.00 95.31 97 TYR A N 1
ATOM 726 C CA . TYR A 1 97 ? 31.907 -4.546 -26.377 1.00 95.31 97 TYR A CA 1
ATOM 727 C C . TYR A 1 97 ? 31.921 -5.248 -27.735 1.00 95.31 97 TYR A C 1
ATOM 729 O O . TYR A 1 97 ? 32.894 -5.928 -28.047 1.00 95.31 97 TYR A O 1
ATOM 737 N N . GLY A 1 98 ? 30.906 -5.038 -28.575 1.00 95.25 98 GLY A N 1
ATOM 738 C CA . GLY A 1 98 ? 30.860 -5.564 -29.938 1.00 95.25 98 GLY A CA 1
ATOM 739 C C . GLY A 1 98 ? 32.007 -5.037 -30.799 1.00 95.25 98 GLY A C 1
ATOM 740 O O . GLY A 1 98 ? 32.678 -5.816 -31.473 1.00 95.25 98 GLY A O 1
ATOM 741 N N . LEU A 1 99 ? 32.301 -3.736 -30.720 1.00 95.94 99 LEU A N 1
ATOM 742 C CA . LEU A 1 99 ? 33.417 -3.130 -31.444 1.00 95.94 99 LEU A CA 1
ATOM 743 C C . LEU A 1 99 ? 34.771 -3.640 -30.929 1.00 95.94 99 LEU A C 1
ATOM 745 O O . LEU A 1 99 ? 35.641 -3.976 -31.729 1.00 95.94 99 LEU A O 1
ATOM 749 N N . ALA A 1 100 ? 34.934 -3.767 -29.607 1.00 95.94 100 ALA A N 1
ATOM 750 C CA . ALA A 1 100 ? 36.139 -4.343 -29.010 1.00 95.94 100 ALA A CA 1
ATOM 751 C C . ALA A 1 100 ? 36.355 -5.806 -29.440 1.00 95.94 100 ALA A C 1
ATOM 753 O O . ALA A 1 100 ? 37.465 -6.182 -29.811 1.00 95.94 100 ALA A O 1
ATOM 754 N N . MET A 1 101 ? 35.291 -6.615 -29.450 1.00 96.12 101 MET A N 1
ATOM 755 C CA . MET A 1 101 ? 35.315 -8.012 -29.891 1.00 96.12 101 MET A CA 1
ATOM 756 C C . MET A 1 101 ? 35.688 -8.132 -31.374 1.00 96.12 101 MET A C 1
ATOM 758 O O . MET A 1 101 ? 36.524 -8.961 -31.727 1.00 96.12 101 MET A O 1
ATOM 762 N N . LEU A 1 102 ? 35.116 -7.286 -32.239 1.00 96.38 102 LEU A N 1
ATOM 763 C CA . LEU A 1 102 ? 35.459 -7.245 -33.664 1.00 96.38 102 LEU A CA 1
ATOM 764 C C . LEU A 1 102 ? 36.922 -6.857 -33.893 1.00 96.38 102 LEU A C 1
ATOM 766 O O . LEU A 1 102 ? 37.586 -7.472 -34.724 1.00 96.38 102 LEU A O 1
ATOM 770 N N . LEU A 1 103 ? 37.441 -5.879 -33.147 1.00 96.75 103 LEU A N 1
ATOM 771 C CA . LEU A 1 103 ? 38.837 -5.449 -33.247 1.00 96.75 103 LEU A CA 1
ATOM 772 C C . LEU A 1 103 ? 39.789 -6.573 -32.807 1.00 96.75 103 LEU A C 1
ATOM 774 O O . LEU A 1 103 ? 40.768 -6.862 -33.494 1.00 96.75 103 LEU A O 1
ATOM 778 N N . LEU A 1 104 ? 39.459 -7.267 -31.715 1.00 96.50 104 LEU A N 1
ATOM 779 C CA . LEU A 1 104 ? 40.219 -8.419 -31.227 1.00 96.50 104 LEU A CA 1
ATOM 780 C C . LEU A 1 104 ? 40.188 -9.575 -32.243 1.00 96.50 104 LEU A C 1
ATOM 782 O O . LEU A 1 104 ? 41.232 -10.143 -32.557 1.00 96.50 104 LEU A O 1
ATOM 786 N N . LEU A 1 105 ? 39.023 -9.871 -32.827 1.00 96.50 105 LEU A N 1
ATOM 787 C CA . LEU A 1 105 ? 38.880 -10.870 -33.889 1.00 96.50 105 LEU A CA 1
ATOM 788 C C . LEU A 1 105 ? 39.701 -10.499 -35.132 1.00 96.50 105 LEU A C 1
ATOM 790 O O . LEU A 1 105 ? 40.386 -11.350 -35.696 1.00 96.50 105 LEU A O 1
ATOM 794 N N . PHE A 1 106 ? 39.665 -9.234 -35.547 1.00 96.56 106 PHE A N 1
ATOM 795 C CA . PHE A 1 106 ? 40.437 -8.738 -36.684 1.00 96.56 106 PHE A CA 1
ATOM 796 C C . PHE A 1 106 ? 41.947 -8.873 -36.444 1.00 96.56 106 PHE A C 1
ATOM 798 O O . PHE A 1 106 ? 42.656 -9.425 -37.286 1.00 96.56 106 PHE A O 1
ATOM 805 N N . LEU A 1 107 ? 42.432 -8.465 -35.265 1.00 95.94 107 LEU A N 1
ATOM 806 C CA . LEU A 1 107 ? 43.831 -8.635 -34.868 1.00 95.94 107 LEU A CA 1
ATOM 807 C C . LEU A 1 107 ? 44.232 -10.117 -34.832 1.00 95.94 107 LEU A C 1
ATOM 809 O O . LEU A 1 107 ? 45.282 -10.487 -35.356 1.00 95.94 107 LEU A O 1
ATOM 813 N N . PHE A 1 108 ? 43.377 -10.977 -34.276 1.00 96.19 108 PHE A N 1
ATOM 814 C CA . PHE A 1 108 ? 43.591 -12.422 -34.244 1.00 96.19 108 PHE A CA 1
ATOM 815 C C . PHE A 1 108 ? 43.731 -13.015 -35.653 1.00 96.19 108 PHE A C 1
ATOM 817 O O . PHE A 1 108 ? 44.640 -13.809 -35.901 1.00 96.19 108 PHE A O 1
ATOM 824 N N . LEU A 1 109 ? 42.876 -12.611 -36.599 1.00 95.56 109 LEU A N 1
ATOM 825 C CA . LEU A 1 109 ? 42.956 -13.063 -37.990 1.00 95.56 109 LEU A CA 1
ATOM 826 C C . LEU A 1 109 ? 44.242 -12.592 -38.680 1.00 95.56 109 LEU A C 1
ATOM 828 O O . LEU A 1 109 ? 44.870 -13.397 -39.371 1.00 95.56 109 LEU A O 1
ATOM 832 N N . ILE A 1 110 ? 44.668 -11.343 -38.456 1.00 94.69 110 ILE A N 1
ATOM 833 C CA . ILE A 1 110 ? 45.936 -10.812 -38.983 1.00 94.69 110 ILE A CA 1
ATOM 834 C C . ILE A 1 110 ? 47.120 -11.627 -38.464 1.00 94.69 110 ILE A C 1
ATOM 836 O O . ILE A 1 110 ? 47.931 -12.095 -39.262 1.00 94.69 110 ILE A O 1
ATOM 840 N N . VAL A 1 111 ? 47.205 -11.843 -37.148 1.00 93.94 111 VAL A N 1
ATOM 841 C CA . VAL A 1 111 ? 48.287 -12.627 -36.530 1.00 93.94 111 VAL A CA 1
ATOM 842 C C . VAL A 1 111 ? 48.284 -14.056 -37.072 1.00 93.94 111 VAL A C 1
ATOM 844 O O . VAL A 1 111 ? 49.323 -14.562 -37.496 1.00 93.94 111 VAL A O 1
ATOM 847 N N . ARG A 1 112 ? 47.107 -14.689 -37.161 1.00 94.06 112 ARG A N 1
ATOM 848 C CA . ARG A 1 112 ? 46.965 -16.040 -37.716 1.00 94.06 112 ARG A CA 1
ATOM 849 C C . ARG A 1 112 ? 47.403 -16.116 -39.179 1.00 94.06 112 ARG A C 1
ATOM 851 O O . ARG A 1 112 ? 48.003 -17.110 -39.574 1.00 94.06 112 ARG A O 1
ATOM 858 N N . GLN A 1 113 ? 47.088 -15.112 -39.996 1.00 89.81 113 GLN A N 1
ATOM 859 C CA . GLN A 1 113 ? 47.474 -15.085 -41.407 1.00 89.81 113 GLN A CA 1
ATOM 860 C C . GLN A 1 113 ? 48.963 -14.779 -41.592 1.00 89.81 113 GLN A C 1
ATOM 862 O O . GLN A 1 113 ? 49.591 -15.382 -42.458 1.00 89.81 113 GLN A O 1
ATOM 867 N N . ALA A 1 114 ? 49.544 -13.906 -40.766 1.00 87.81 114 ALA A N 1
ATOM 868 C CA . ALA A 1 114 ? 50.978 -13.627 -40.763 1.00 87.81 114 ALA A CA 1
ATOM 869 C C . ALA A 1 114 ? 51.796 -14.869 -40.377 1.00 87.81 114 ALA A C 1
ATOM 871 O O . ALA A 1 114 ? 52.772 -15.188 -41.047 1.00 87.81 114 ALA A O 1
ATOM 872 N N . MET A 1 115 ? 51.339 -15.633 -39.379 1.00 84.12 115 MET A N 1
ATOM 873 C CA . MET A 1 115 ? 51.950 -16.911 -38.984 1.00 84.12 115 MET A CA 1
ATOM 874 C C . MET A 1 115 ? 51.775 -18.025 -40.029 1.00 84.12 115 MET A C 1
ATOM 876 O O . MET A 1 115 ? 52.498 -19.014 -40.003 1.00 84.12 115 MET A O 1
ATOM 880 N N . ARG A 1 116 ? 50.818 -17.883 -40.955 1.00 79.25 116 ARG A N 1
ATOM 881 C CA . ARG A 1 116 ? 50.572 -18.829 -42.056 1.00 79.25 116 ARG A CA 1
ATOM 882 C C . ARG A 1 116 ? 51.294 -18.462 -43.354 1.00 79.25 116 ARG A C 1
ATOM 884 O O . ARG A 1 116 ? 51.062 -19.135 -44.353 1.00 79.25 116 ARG A O 1
ATOM 891 N N . ARG A 1 117 ? 52.144 -17.427 -43.374 1.00 66.75 117 ARG A N 1
ATOM 892 C CA . ARG A 1 117 ? 53.035 -17.159 -44.513 1.00 66.75 117 ARG A CA 1
ATOM 893 C C . ARG A 1 117 ? 54.313 -18.001 -44.368 1.00 66.75 117 ARG A C 1
ATOM 895 O O . ARG A 1 117 ? 55.118 -17.685 -43.495 1.00 66.75 117 ARG A O 1
ATOM 902 N N . PRO A 1 118 ? 54.539 -19.043 -45.187 1.00 57.84 118 PRO A N 1
ATOM 903 C CA . PRO A 1 118 ? 55.863 -19.632 -45.308 1.00 57.84 118 PRO A CA 1
ATOM 904 C C . PRO A 1 118 ? 56.749 -18.685 -46.126 1.00 57.84 118 PRO A C 1
ATOM 906 O O . PRO A 1 118 ? 56.360 -18.308 -47.224 1.00 57.84 118 PRO A O 1
ATOM 909 N N . GLY A 1 119 ? 57.915 -18.325 -45.584 1.00 55.41 119 GLY A N 1
ATOM 910 C CA . GLY A 1 119 ? 59.080 -17.829 -46.329 1.00 55.41 119 GLY A CA 1
ATOM 911 C C . GLY A 1 119 ? 58.933 -16.487 -47.058 1.00 55.41 119 GLY A C 1
ATOM 912 O O . GLY A 1 119 ? 58.090 -16.295 -47.927 1.00 55.41 119 GLY A O 1
ATOM 913 N N . LEU A 1 120 ? 59.827 -15.550 -46.747 1.00 59.47 120 LEU A N 1
ATOM 914 C CA . LEU A 1 120 ? 60.062 -14.356 -47.558 1.00 59.47 120 LEU A CA 1
ATOM 915 C C . LEU A 1 120 ? 60.357 -14.750 -49.024 1.00 59.47 120 LEU A C 1
ATOM 917 O O . LEU A 1 120 ? 60.936 -15.817 -49.248 1.00 59.47 120 LEU A O 1
ATOM 921 N N . PRO A 1 121 ? 60.029 -13.904 -50.023 1.00 49.66 121 PRO A N 1
ATOM 922 C CA . PRO A 1 121 ? 60.548 -14.087 -51.370 1.00 49.66 121 PRO A CA 1
ATOM 923 C C . PRO A 1 121 ? 62.077 -14.039 -51.309 1.00 49.66 121 PRO A C 1
ATOM 925 O O . PRO A 1 121 ? 62.675 -13.022 -50.957 1.00 49.66 121 PRO A O 1
ATOM 928 N N . SER A 1 122 ? 62.680 -15.191 -51.602 1.00 46.75 122 SER A N 1
ATOM 929 C CA . SER A 1 122 ? 64.107 -15.345 -51.838 1.00 46.75 122 SER A CA 1
ATOM 930 C C . SER A 1 122 ? 64.566 -14.300 -52.849 1.00 46.75 122 SER A C 1
ATOM 932 O O . SER A 1 122 ? 63.891 -14.052 -53.850 1.00 46.75 122 SER A O 1
ATOM 934 N N . ALA A 1 123 ? 65.710 -13.696 -52.553 1.00 51.56 123 ALA A N 1
ATOM 935 C CA . ALA A 1 123 ? 66.432 -12.777 -53.406 1.00 51.56 123 ALA A CA 1
ATOM 936 C C . ALA A 1 123 ? 66.573 -13.341 -54.831 1.00 51.56 123 ALA A C 1
ATOM 938 O O . ALA A 1 123 ? 67.429 -14.175 -55.105 1.00 51.56 123 ALA A O 1
ATOM 939 N N . ALA A 1 124 ? 65.728 -12.867 -55.739 1.00 45.72 124 ALA A N 1
ATOM 940 C CA . ALA A 1 124 ? 65.844 -13.081 -57.176 1.00 45.72 124 ALA A CA 1
ATOM 941 C C . ALA A 1 124 ? 65.582 -11.746 -57.882 1.00 45.72 124 ALA A C 1
ATOM 943 O O . ALA A 1 124 ? 64.651 -11.574 -58.658 1.00 45.72 124 ALA A O 1
ATOM 944 N N . SER A 1 125 ? 66.406 -10.764 -57.536 1.00 46.59 125 SER A N 1
ATOM 945 C CA . SER A 1 125 ? 66.564 -9.507 -58.267 1.00 46.59 125 SER A CA 1
ATOM 946 C C . SER A 1 125 ? 68.060 -9.231 -58.413 1.00 46.59 125 SER A C 1
ATOM 948 O O . SER A 1 125 ? 68.573 -8.214 -57.960 1.00 46.59 125 SER A O 1
ATOM 950 N N . GLN A 1 126 ? 68.768 -10.213 -58.974 1.00 50.72 126 GLN A N 1
ATOM 951 C CA . GLN A 1 126 ? 70.158 -10.132 -59.424 1.00 50.72 126 GLN A CA 1
ATOM 952 C C . GLN A 1 126 ? 70.261 -10.950 -60.719 1.00 50.72 126 GLN A C 1
ATOM 954 O O . GLN A 1 126 ? 70.707 -12.090 -60.699 1.00 50.72 126 GLN A O 1
ATOM 959 N N . THR A 1 127 ? 69.692 -10.439 -61.813 1.00 44.03 127 THR A N 1
ATOM 960 C CA . THR A 1 127 ? 69.881 -10.961 -63.193 1.00 44.03 127 THR A CA 1
ATOM 961 C C . THR A 1 127 ? 69.330 -9.969 -64.231 1.00 44.03 127 THR A C 1
ATOM 963 O O . THR A 1 127 ? 68.672 -10.341 -65.196 1.00 44.03 127 THR A O 1
ATOM 966 N N . ALA A 1 128 ? 69.535 -8.666 -64.008 1.00 42.28 128 ALA A N 1
ATOM 967 C CA . ALA A 1 128 ? 69.128 -7.621 -64.960 1.00 42.28 128 ALA A CA 1
ATOM 968 C C . ALA A 1 128 ? 70.066 -6.396 -64.955 1.00 42.28 128 ALA A C 1
ATOM 970 O O . ALA A 1 128 ? 69.635 -5.287 -65.248 1.00 42.28 128 ALA A O 1
ATOM 971 N N . ALA A 1 129 ? 71.336 -6.582 -64.590 1.00 41.25 129 ALA A N 1
ATOM 972 C CA . ALA A 1 129 ? 72.348 -5.519 -64.592 1.00 41.25 129 ALA A CA 1
ATOM 973 C C . ALA A 1 129 ? 73.666 -6.021 -65.209 1.00 41.25 129 ALA A C 1
ATOM 975 O O . ALA A 1 129 ? 74.742 -5.786 -64.672 1.00 41.25 129 ALA A O 1
ATOM 976 N N . GLU A 1 130 ? 73.557 -6.774 -66.305 1.00 49.66 130 GLU A N 1
ATOM 977 C CA . GLU A 1 130 ? 74.675 -7.453 -66.977 1.00 49.66 130 GLU A CA 1
ATOM 978 C C . GLU A 1 130 ? 74.955 -6.877 -68.379 1.00 49.66 130 GLU A C 1
ATOM 980 O O . GLU A 1 130 ? 75.517 -7.544 -69.238 1.00 49.66 130 GLU A O 1
ATOM 985 N N . GLU A 1 131 ? 74.589 -5.612 -68.609 1.00 42.31 131 GLU A N 1
ATOM 986 C CA . GLU A 1 131 ? 74.910 -4.870 -69.837 1.00 42.31 131 GLU A CA 1
ATOM 987 C C . GLU A 1 131 ? 75.343 -3.427 -69.534 1.00 42.31 131 GLU A C 1
ATOM 989 O O . GLU A 1 131 ? 74.724 -2.471 -69.975 1.00 42.31 131 GLU A O 1
ATOM 994 N N . GLU A 1 132 ? 76.413 -3.239 -68.769 1.00 46.03 132 GLU A N 1
ATOM 995 C CA . GLU A 1 132 ? 77.261 -2.046 -68.892 1.00 46.03 132 GLU A CA 1
ATOM 996 C C . GLU A 1 132 ? 78.586 -2.323 -68.173 1.00 46.03 132 GLU A C 1
ATOM 998 O O . GLU A 1 132 ? 78.610 -3.053 -67.189 1.00 46.03 132 GLU A O 1
ATOM 1003 N N . TYR A 1 133 ? 79.687 -1.751 -68.662 1.00 41.16 133 TYR A N 1
ATOM 1004 C CA . TYR A 1 133 ? 81.066 -1.894 -68.153 1.00 41.16 133 TYR A CA 1
ATOM 1005 C C . TYR A 1 133 ? 81.887 -3.094 -68.663 1.00 41.16 133 TYR A C 1
ATOM 1007 O O . TYR A 1 133 ? 82.649 -3.721 -67.931 1.00 41.16 133 TYR A O 1
ATOM 1015 N N . ALA A 1 134 ? 81.861 -3.316 -69.979 1.00 37.16 134 ALA A N 1
ATOM 1016 C CA . ALA A 1 134 ? 83.013 -3.856 -70.701 1.00 37.16 134 ALA A CA 1
ATOM 1017 C C . ALA A 1 134 ? 83.981 -2.714 -71.065 1.00 37.16 134 ALA A C 1
ATOM 1019 O O . ALA A 1 134 ? 83.948 -2.215 -72.185 1.00 37.16 134 ALA A O 1
ATOM 1020 N N . ALA A 1 135 ? 84.799 -2.261 -70.111 1.00 35.72 135 ALA A N 1
ATOM 1021 C CA . ALA A 1 135 ? 86.041 -1.515 -70.360 1.00 35.72 135 ALA A CA 1
ATOM 1022 C C . ALA A 1 135 ? 86.737 -1.201 -69.028 1.00 35.72 135 ALA A C 1
ATOM 1024 O O . ALA A 1 135 ? 86.325 -0.294 -68.312 1.00 35.72 135 ALA A O 1
ATOM 1025 N N . ILE A 1 136 ? 87.791 -1.946 -68.703 1.00 37.09 136 ILE A N 1
ATOM 1026 C CA . ILE A 1 136 ? 89.152 -1.444 -68.447 1.00 37.09 136 ILE A CA 1
ATOM 1027 C C . ILE A 1 136 ? 89.975 -2.646 -67.974 1.00 37.09 136 ILE A C 1
ATOM 1029 O O . ILE A 1 136 ? 89.843 -3.181 -66.876 1.00 37.09 136 ILE A O 1
ATOM 1033 N N . GLU A 1 137 ? 90.801 -3.076 -68.908 1.00 34.94 137 GLU A N 1
ATOM 1034 C CA . GLU A 1 137 ? 91.873 -4.042 -68.807 1.00 34.94 137 GLU A CA 1
ATOM 1035 C C . GLU A 1 137 ? 93.067 -3.385 -68.089 1.00 34.94 137 GLU A C 1
ATOM 1037 O O . GLU A 1 137 ? 93.470 -2.301 -68.491 1.00 34.94 137 GLU A O 1
ATOM 1042 N N . THR A 1 138 ? 93.599 -4.013 -67.030 1.00 33.06 138 THR A N 1
ATOM 1043 C CA . THR A 1 138 ? 95.046 -4.211 -66.763 1.00 33.06 138 THR A CA 1
ATOM 1044 C C . THR A 1 138 ? 95.240 -4.962 -65.435 1.00 33.06 138 THR A C 1
ATOM 1046 O O . THR A 1 138 ? 95.032 -4.412 -64.356 1.00 33.06 138 THR A O 1
ATOM 1049 N N . ALA A 1 139 ? 95.665 -6.224 -65.524 1.00 33.56 139 ALA A N 1
ATOM 1050 C CA . ALA A 1 139 ? 96.339 -6.989 -64.461 1.00 33.56 139 ALA A CA 1
ATOM 1051 C C . ALA A 1 139 ? 97.872 -6.699 -64.518 1.00 33.56 139 ALA A C 1
ATOM 1053 O O . ALA A 1 139 ? 98.259 -5.940 -65.410 1.00 33.56 139 ALA A O 1
ATOM 1054 N N . PRO A 1 140 ? 98.789 -7.305 -63.714 1.00 44.34 140 PRO A N 1
ATOM 1055 C CA . PRO A 1 140 ? 98.629 -8.367 -62.700 1.00 44.34 140 PRO A CA 1
ATOM 1056 C C . PRO A 1 140 ? 99.518 -8.205 -61.430 1.00 44.34 140 PRO A C 1
ATOM 1058 O O . PRO A 1 140 ? 100.332 -7.293 -61.346 1.00 44.34 140 PRO A O 1
ATOM 1061 N N . THR A 1 141 ? 99.384 -9.116 -60.450 1.00 33.91 141 THR A N 1
ATOM 1062 C CA . THR A 1 141 ? 100.430 -9.704 -59.553 1.00 33.91 141 THR A CA 1
ATOM 1063 C C . THR A 1 141 ? 99.686 -10.483 -58.451 1.00 33.91 141 THR A C 1
ATOM 1065 O O . THR A 1 141 ? 99.152 -9.892 -57.524 1.00 33.91 141 THR A O 1
ATOM 1068 N N . VAL A 1 142 ? 99.313 -11.747 -58.669 1.00 31.08 142 VAL A N 1
ATOM 1069 C CA . VAL A 1 142 ? 100.050 -12.974 -58.286 1.00 31.08 142 VAL A CA 1
ATOM 1070 C C . VAL A 1 142 ? 100.504 -12.986 -56.817 1.00 31.08 142 VAL A C 1
ATOM 1072 O O . VAL A 1 142 ? 101.533 -12.415 -56.474 1.00 31.08 142 VAL A O 1
ATOM 1075 N N . GLY A 1 143 ? 99.776 -13.716 -55.964 1.00 32.44 143 GLY A N 1
ATOM 1076 C CA . GLY A 1 143 ? 100.253 -14.096 -54.633 1.00 32.44 143 GLY A CA 1
ATOM 1077 C C . GLY A 1 143 ? 99.162 -14.649 -53.714 1.00 32.44 143 GLY A C 1
ATOM 1078 O O . GLY A 1 143 ? 98.366 -13.883 -53.191 1.00 32.44 143 GLY A O 1
ATOM 1079 N N . ARG A 1 144 ? 99.215 -15.961 -53.452 1.00 32.06 144 ARG A N 1
ATOM 1080 C CA . ARG A 1 144 ? 98.419 -16.746 -52.482 1.00 32.06 144 ARG A CA 1
ATOM 1081 C C . ARG A 1 144 ? 96.988 -17.105 -52.875 1.00 32.06 144 ARG A C 1
ATOM 1083 O O . ARG A 1 144 ? 96.012 -16.629 -52.304 1.00 32.06 144 ARG A O 1
ATOM 1090 N N . LEU A 1 145 ? 96.902 -18.101 -53.745 1.00 33.16 145 LEU A N 1
ATOM 1091 C CA . LEU A 1 145 ? 95.914 -19.156 -53.581 1.00 33.16 145 LEU A CA 1
ATOM 1092 C C . LEU A 1 145 ? 96.542 -20.308 -52.778 1.00 33.16 145 LEU A C 1
ATOM 1094 O O . LEU A 1 145 ? 97.692 -20.648 -53.033 1.00 33.16 145 LEU A O 1
ATOM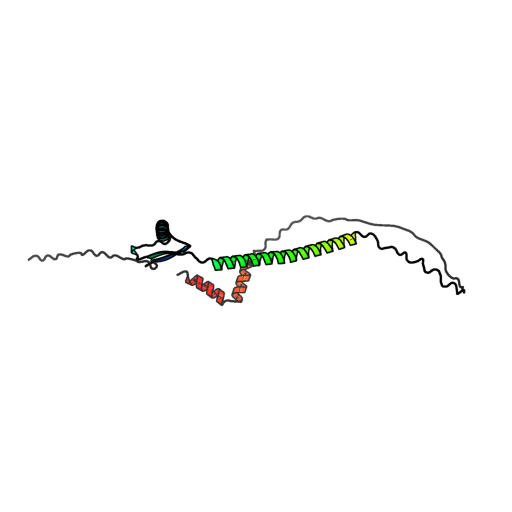 1098 N N . LEU A 1 146 ? 95.732 -20.853 -51.864 1.00 32.81 146 LEU A N 1
ATOM 1099 C CA . LEU A 1 146 ? 95.546 -22.283 -51.566 1.00 32.81 146 LEU A CA 1
ATOM 1100 C C . LEU A 1 146 ? 96.729 -23.091 -51.008 1.00 32.81 146 LEU A C 1
ATOM 1102 O O . LEU A 1 146 ? 97.714 -23.293 -51.702 1.00 32.81 146 LEU A O 1
ATOM 1106 N N . ASP A 1 147 ? 96.552 -23.551 -49.765 1.00 30.66 147 ASP A N 1
ATOM 1107 C CA . ASP A 1 147 ? 96.903 -24.875 -49.202 1.00 30.66 147 ASP A CA 1
ATOM 1108 C C . ASP A 1 147 ? 96.986 -24.724 -47.670 1.00 30.66 147 ASP A C 1
ATOM 1110 O O . ASP A 1 147 ? 97.444 -23.698 -47.174 1.00 30.66 147 ASP A O 1
ATOM 1114 N N . GLU A 1 148 ? 96.537 -25.629 -46.812 1.00 35.34 148 GLU A N 1
ATOM 1115 C CA . GLU A 1 148 ? 96.060 -26.992 -46.989 1.00 35.34 148 GLU A CA 1
ATOM 1116 C C . GLU A 1 148 ? 95.247 -27.365 -45.733 1.00 35.34 148 GLU A C 1
ATOM 1118 O O . GLU A 1 148 ? 95.236 -26.657 -44.726 1.00 35.34 148 GLU A O 1
ATOM 1123 N N . MET A 1 149 ? 94.524 -28.462 -45.880 1.00 32.91 149 MET A N 1
ATOM 1124 C CA . MET A 1 149 ? 93.610 -29.168 -44.987 1.00 32.91 149 MET A CA 1
ATOM 1125 C C . MET A 1 149 ? 94.208 -29.601 -43.626 1.00 32.91 149 MET A C 1
ATOM 1127 O O . MET A 1 149 ? 95.388 -29.406 -43.383 1.00 32.91 149 MET A O 1
ATOM 1131 N N . GLU A 1 150 ? 93.366 -30.279 -42.820 1.00 31.84 150 GLU A N 1
ATOM 1132 C CA . GLU A 1 150 ? 93.617 -31.011 -41.549 1.00 31.84 150 GLU A CA 1
ATOM 1133 C C . GLU A 1 150 ? 93.132 -30.246 -40.303 1.00 31.84 150 GLU A C 1
ATOM 1135 O O . GLU A 1 150 ? 93.519 -29.112 -40.077 1.00 31.84 150 GLU A O 1
ATOM 1140 N N . GLN A 1 151 ? 92.241 -30.723 -39.427 1.00 37.31 151 GLN A N 1
ATOM 1141 C CA . GLN A 1 151 ? 91.829 -32.055 -38.957 1.00 37.31 151 GLN A CA 1
ATOM 1142 C C . GLN A 1 151 ? 90.466 -31.854 -38.222 1.00 37.31 151 GLN A C 1
ATOM 1144 O O . GLN A 1 151 ? 90.224 -30.777 -37.685 1.00 37.31 151 GLN A O 1
ATOM 1149 N N . SER A 1 152 ? 89.466 -32.747 -38.337 1.00 35.69 152 SER A N 1
ATOM 1150 C CA . SER A 1 152 ? 89.229 -33.897 -37.424 1.00 35.69 152 SER A CA 1
ATOM 1151 C C . SER A 1 152 ? 88.982 -33.433 -35.970 1.00 35.69 152 SER A C 1
ATOM 1153 O O . SER A 1 152 ? 89.815 -32.721 -35.436 1.00 35.69 152 SER A O 1
ATOM 1155 N N . GLU A 1 153 ? 87.952 -33.760 -35.187 1.00 35.66 153 GLU A N 1
ATOM 1156 C CA . GLU A 1 153 ? 86.868 -34.751 -35.130 1.00 35.66 153 GLU A CA 1
ATOM 1157 C C . GLU A 1 153 ? 85.979 -34.363 -33.912 1.00 35.66 153 GLU A C 1
ATOM 1159 O O . GLU A 1 153 ? 86.449 -33.626 -33.050 1.00 35.66 153 GLU A O 1
ATOM 1164 N N . ALA A 1 154 ? 84.759 -34.928 -33.836 1.00 30.41 154 ALA A N 1
ATOM 1165 C CA . ALA A 1 154 ? 84.017 -35.396 -32.638 1.00 30.41 154 ALA A CA 1
ATOM 1166 C C . ALA A 1 154 ? 83.890 -34.487 -31.382 1.00 30.41 154 ALA A C 1
ATOM 1168 O O . ALA A 1 154 ? 84.849 -33.948 -30.859 1.00 30.41 154 ALA A O 1
ATOM 1169 N N . GLY A 1 155 ? 82.751 -34.333 -30.707 1.00 31.30 155 GLY A N 1
ATOM 1170 C CA . GLY A 1 155 ? 81.527 -35.123 -30.594 1.00 31.30 155 GLY A CA 1
ATOM 1171 C C . GLY A 1 155 ? 80.724 -34.630 -29.359 1.00 31.30 155 GLY A C 1
ATOM 1172 O O . GLY A 1 155 ? 81.203 -33.755 -28.637 1.00 31.30 155 GLY A O 1
ATOM 1173 N N . PRO A 1 156 ? 79.497 -35.134 -29.128 1.00 49.56 156 PRO A N 1
ATOM 1174 C CA . PRO A 1 156 ? 78.440 -34.476 -28.342 1.00 49.56 156 PRO A CA 1
ATOM 1175 C C . PRO A 1 156 ? 78.203 -35.096 -26.947 1.00 49.56 156 PRO A C 1
ATOM 1177 O O . PRO A 1 156 ? 78.626 -36.219 -26.687 1.00 49.56 156 PRO A O 1
ATOM 1180 N N . GLY A 1 157 ? 77.467 -34.403 -26.065 1.00 34.59 157 GLY A N 1
ATOM 1181 C CA . GLY A 1 157 ? 77.114 -34.929 -24.737 1.00 34.59 157 GLY A CA 1
ATOM 1182 C C . GLY A 1 157 ? 75.903 -34.260 -24.076 1.00 34.59 157 GLY A C 1
ATOM 1183 O O . GLY A 1 157 ? 76.032 -33.240 -23.407 1.00 34.59 157 GLY A O 1
ATOM 1184 N N . GLU A 1 158 ? 74.736 -34.878 -24.261 1.00 35.69 158 GLU A N 1
ATOM 1185 C CA . GLU A 1 158 ? 73.547 -34.819 -23.396 1.00 35.69 158 GLU A CA 1
ATOM 1186 C C . GLU A 1 158 ? 73.833 -35.382 -21.991 1.00 35.69 158 GLU A C 1
ATOM 1188 O O . GLU A 1 158 ? 74.623 -36.316 -21.873 1.00 35.69 158 GLU A O 1
ATOM 1193 N N . ALA A 1 159 ? 73.115 -34.911 -20.958 1.00 34.50 159 ALA A N 1
ATOM 1194 C CA . ALA A 1 159 ? 72.354 -35.781 -20.040 1.00 34.50 159 ALA A CA 1
ATOM 1195 C C . ALA A 1 159 ? 71.653 -35.007 -18.904 1.00 34.50 159 ALA A C 1
ATOM 1197 O O . ALA A 1 159 ? 72.242 -34.178 -18.212 1.00 34.50 159 ALA A O 1
ATOM 1198 N N . LEU A 1 160 ? 70.381 -35.364 -18.704 1.00 38.84 160 LEU A N 1
ATOM 1199 C CA . LEU A 1 160 ? 69.522 -35.077 -17.555 1.00 38.84 160 LEU A CA 1
ATOM 1200 C C . LEU A 1 160 ? 69.893 -35.927 -16.324 1.00 38.84 160 LEU A C 1
ATOM 1202 O O . LEU A 1 160 ? 70.380 -37.046 -16.471 1.00 38.84 160 LEU A O 1
ATOM 1206 N N . GLY A 1 161 ? 69.519 -35.471 -15.123 1.00 36.38 161 GLY A N 1
ATOM 1207 C CA . GLY A 1 161 ? 69.449 -36.327 -13.931 1.00 36.38 161 GLY A CA 1
ATOM 1208 C C . GLY A 1 161 ? 68.868 -35.624 -12.686 1.00 36.38 161 GLY A C 1
ATOM 1209 O O . GLY A 1 161 ? 69.370 -34.552 -12.361 1.00 36.38 161 GLY A O 1
ATOM 1210 N N . PRO A 1 162 ? 67.843 -36.170 -11.987 1.00 46.72 162 PRO A N 1
ATOM 1211 C CA . PRO A 1 162 ? 67.013 -35.462 -10.999 1.00 46.72 162 PRO A CA 1
ATOM 1212 C C . PRO A 1 162 ? 67.299 -35.850 -9.533 1.00 46.72 162 PRO A C 1
ATOM 1214 O O . PRO A 1 162 ? 67.850 -36.912 -9.256 1.00 46.72 162 PRO A O 1
ATOM 1217 N N . GLY A 1 163 ?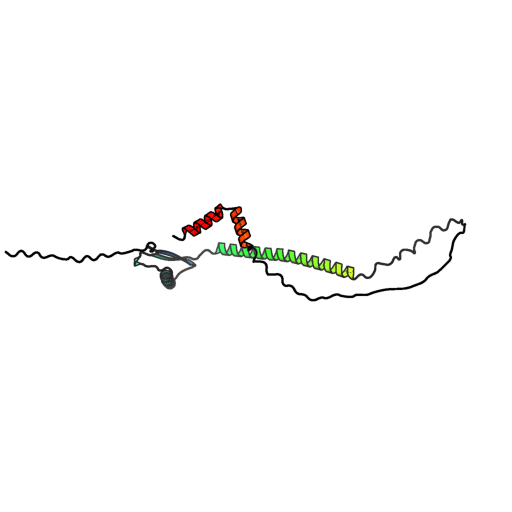 66.864 -35.013 -8.582 1.00 37.56 163 GLY A N 1
ATOM 1218 C CA . GLY A 1 163 ? 66.977 -35.271 -7.141 1.00 37.56 163 GLY A CA 1
ATOM 1219 C C . GLY A 1 163 ? 65.705 -34.897 -6.382 1.00 37.56 163 GLY A C 1
ATOM 1220 O O . GLY A 1 163 ? 65.460 -33.726 -6.109 1.00 37.56 163 GLY A O 1
ATOM 1221 N N . GLU A 1 164 ? 64.919 -35.914 -6.045 1.00 40.91 164 GLU A N 1
ATOM 1222 C CA . GLU A 1 164 ? 63.732 -35.876 -5.191 1.00 40.91 164 GLU A CA 1
ATOM 1223 C C . GLU A 1 164 ? 64.129 -36.382 -3.792 1.00 40.91 164 GLU A C 1
ATOM 1225 O O . GLU A 1 164 ? 64.795 -37.413 -3.680 1.00 40.91 164 GLU A O 1
ATOM 1230 N N . ALA A 1 165 ? 63.751 -35.675 -2.723 1.00 38.28 165 ALA A N 1
ATOM 1231 C CA . ALA A 1 165 ? 63.900 -36.152 -1.347 1.00 38.28 165 ALA A CA 1
ATOM 1232 C C . ALA A 1 165 ? 62.724 -35.679 -0.473 1.00 38.28 165 ALA A C 1
ATOM 1234 O O . ALA A 1 165 ? 62.358 -34.504 -0.473 1.00 38.28 165 ALA A O 1
ATOM 1235 N N . LEU A 1 166 ? 62.138 -36.642 0.241 1.00 37.97 166 LEU A N 1
ATOM 1236 C CA . LEU A 1 166 ? 60.978 -36.547 1.132 1.00 37.97 166 LEU A CA 1
ATOM 1237 C C . LEU A 1 166 ? 61.271 -35.764 2.437 1.00 37.97 166 LEU A C 1
ATOM 1239 O O . LEU A 1 166 ? 62.410 -35.733 2.893 1.00 37.97 166 LEU A O 1
ATOM 1243 N N . GLY A 1 167 ? 60.224 -35.161 3.032 1.00 40.44 167 GLY A N 1
ATOM 1244 C CA . GLY A 1 167 ? 60.229 -34.368 4.287 1.00 40.44 167 GLY A CA 1
ATOM 1245 C C . GLY A 1 167 ? 60.432 -35.182 5.587 1.00 40.44 167 GLY A C 1
ATOM 1246 O O . GLY A 1 167 ? 61.024 -36.256 5.506 1.00 40.44 167 GLY A O 1
ATOM 1247 N N . PRO A 1 168 ? 59.932 -34.770 6.785 1.00 48.75 168 PRO A N 1
ATOM 1248 C CA . PRO A 1 168 ? 59.069 -33.622 7.120 1.00 48.75 168 PRO A CA 1
ATOM 1249 C C . PRO A 1 168 ? 59.523 -32.789 8.354 1.00 48.75 168 PRO A C 1
ATOM 1251 O O . PRO A 1 168 ? 60.218 -33.276 9.242 1.00 48.75 168 PRO A O 1
ATOM 1254 N N . ALA A 1 169 ? 59.037 -31.551 8.477 1.00 44.31 169 ALA A N 1
ATOM 1255 C CA . ALA A 1 169 ? 58.929 -30.845 9.760 1.00 44.31 169 ALA A CA 1
ATOM 1256 C C . ALA A 1 169 ? 57.783 -29.832 9.656 1.00 44.31 169 ALA A C 1
ATOM 1258 O O . ALA A 1 169 ? 57.892 -28.876 8.894 1.00 44.31 169 ALA A O 1
ATOM 1259 N N . GLU A 1 170 ? 56.678 -30.063 10.368 1.00 61.81 170 GLU A N 1
ATOM 1260 C CA . GLU A 1 170 ? 55.578 -29.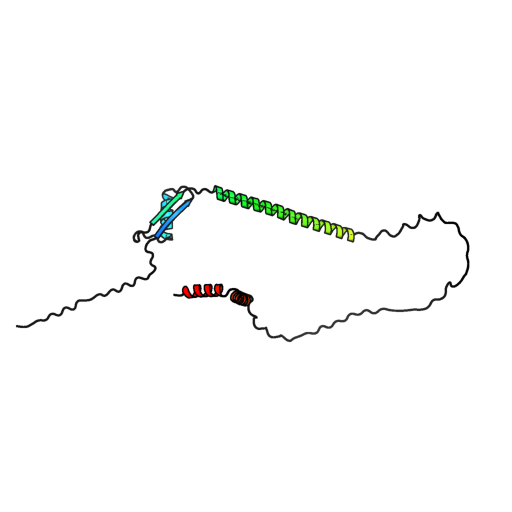099 10.471 1.00 61.81 170 GLU A CA 1
ATOM 1261 C C . GLU A 1 170 ? 55.980 -27.916 11.362 1.00 61.81 170 GLU A C 1
ATOM 1263 O O . GLU A 1 170 ? 56.299 -28.120 12.538 1.00 61.81 170 GLU A O 1
ATOM 1268 N N . PRO A 1 171 ? 55.949 -26.671 10.860 1.00 60.03 171 PRO A N 1
ATOM 1269 C CA . PRO A 1 171 ? 56.047 -25.493 11.705 1.00 60.03 171 PRO A CA 1
ATOM 1270 C C . PRO A 1 171 ? 54.672 -25.158 12.296 1.00 60.03 171 PRO A C 1
ATOM 1272 O O . PRO A 1 171 ? 53.682 -25.048 11.579 1.00 60.03 171 PRO A O 1
ATOM 1275 N N . LEU A 1 172 ? 54.658 -24.982 13.617 1.00 60.88 172 LEU A N 1
ATOM 1276 C CA . LEU A 1 172 ? 53.543 -24.546 14.460 1.00 60.88 172 LEU A CA 1
ATOM 1277 C C . LEU A 1 172 ? 52.698 -23.437 13.807 1.00 60.88 172 LEU A C 1
ATOM 1279 O O . LEU A 1 172 ? 53.243 -22.439 13.329 1.00 60.88 172 LEU A O 1
ATOM 1283 N N . GLU A 1 173 ? 51.372 -23.589 13.845 1.00 64.50 173 GLU A N 1
ATOM 1284 C CA . GLU A 1 173 ? 50.430 -22.569 13.382 1.00 64.50 173 GLU A CA 1
ATOM 1285 C C . GLU A 1 173 ? 50.693 -21.223 14.088 1.00 64.50 173 GLU A C 1
ATOM 1287 O O . GLU A 1 173 ? 50.716 -21.165 15.324 1.00 64.50 173 GLU A O 1
ATOM 1292 N N . PRO A 1 174 ? 50.889 -20.117 13.350 1.00 63.50 174 PRO A N 1
ATOM 1293 C CA . PRO A 1 174 ? 50.967 -18.804 13.967 1.00 63.50 174 PRO A CA 1
ATOM 1294 C C . PRO A 1 174 ? 49.595 -18.426 14.544 1.00 63.50 174 PRO A C 1
ATOM 1296 O O . PRO A 1 174 ? 48.567 -18.583 13.886 1.00 63.50 174 PRO A O 1
ATOM 1299 N N . LEU A 1 175 ? 49.593 -17.900 15.776 1.00 61.31 175 LEU A N 1
ATOM 1300 C CA . LEU A 1 175 ? 48.421 -17.308 16.437 1.00 61.31 175 LEU A CA 1
ATOM 1301 C C . LEU A 1 175 ? 47.649 -16.408 15.455 1.00 61.31 175 LEU A C 1
ATOM 1303 O O . LEU A 1 175 ? 48.296 -15.671 14.705 1.00 61.31 175 LEU A O 1
ATOM 1307 N N . PRO A 1 176 ? 46.301 -16.411 15.464 1.00 59.53 176 PRO A N 1
ATOM 1308 C CA . PRO A 1 176 ? 45.526 -15.625 14.516 1.00 59.53 176 PRO A CA 1
ATOM 1309 C C . PRO A 1 176 ? 45.886 -14.146 14.668 1.00 59.53 176 PRO A C 1
ATOM 1311 O O . PRO A 1 176 ? 45.567 -13.496 15.665 1.00 59.53 176 PRO A O 1
ATOM 1314 N N . SER A 1 177 ? 46.602 -13.624 13.674 1.00 64.19 177 SER A N 1
ATOM 1315 C CA . SER A 1 177 ? 46.921 -12.211 13.563 1.00 64.19 177 SER A CA 1
ATOM 1316 C C . SER A 1 177 ? 45.617 -11.422 13.515 1.00 64.19 177 SER A C 1
ATOM 1318 O O . SER A 1 177 ? 44.745 -11.749 12.707 1.00 64.19 177 SER A O 1
ATOM 1320 N N . VAL A 1 178 ? 45.522 -10.415 14.390 1.00 58.88 178 VAL A N 1
ATOM 1321 C CA . VAL A 1 178 ? 44.629 -9.242 14.359 1.00 58.88 178 VAL A CA 1
ATOM 1322 C C . VAL A 1 178 ? 43.737 -9.232 13.121 1.00 58.88 178 VAL A C 1
ATOM 1324 O O . VAL A 1 178 ? 44.215 -9.061 11.996 1.00 58.88 178 VAL A O 1
ATOM 1327 N N . THR A 1 179 ? 42.437 -9.442 13.313 1.00 70.25 179 THR A N 1
ATOM 1328 C CA . THR A 1 179 ? 41.518 -9.481 12.174 1.00 70.25 179 THR A CA 1
ATOM 1329 C C . THR A 1 179 ? 41.596 -8.152 11.403 1.00 70.25 179 THR A C 1
ATOM 1331 O O . THR A 1 179 ? 41.729 -7.089 12.015 1.00 70.25 179 THR A O 1
ATOM 1334 N N . PRO A 1 180 ? 41.454 -8.143 10.063 1.00 71.88 180 PRO A N 1
ATOM 1335 C CA . PRO A 1 180 ? 41.430 -6.898 9.286 1.00 71.88 180 PRO A CA 1
ATOM 1336 C C . PRO A 1 180 ? 40.362 -5.899 9.763 1.00 71.88 180 PRO A C 1
ATOM 1338 O O . PRO A 1 180 ? 40.442 -4.707 9.470 1.00 71.88 180 PRO A O 1
ATOM 1341 N N . ALA A 1 181 ? 39.345 -6.385 10.479 1.00 73.62 181 ALA A N 1
ATOM 1342 C CA . ALA A 1 181 ? 38.304 -5.577 11.094 1.00 73.62 181 ALA A CA 1
ATOM 1343 C C . ALA A 1 181 ? 38.822 -4.764 12.293 1.00 73.62 181 ALA A C 1
ATOM 1345 O O . ALA A 1 181 ? 38.496 -3.583 12.405 1.00 73.62 181 ALA A O 1
ATOM 1346 N N . GLU A 1 182 ? 39.663 -5.349 13.147 1.00 77.69 182 GLU A N 1
ATOM 1347 C CA . GLU A 1 182 ? 40.231 -4.673 14.320 1.00 77.69 182 GLU A CA 1
ATOM 1348 C C . GLU A 1 182 ? 41.211 -3.564 13.931 1.00 77.69 182 GLU A C 1
ATOM 1350 O O . GLU A 1 182 ? 41.178 -2.479 14.511 1.00 77.69 182 GLU A O 1
ATOM 1355 N N . GLU A 1 183 ? 42.027 -3.788 12.900 1.00 80.94 183 GLU A N 1
ATOM 1356 C CA . GLU A 1 183 ? 42.966 -2.777 12.400 1.00 80.94 183 GLU A CA 1
ATOM 1357 C C . GLU A 1 183 ? 42.222 -1.569 11.802 1.00 80.94 183 GLU A C 1
ATOM 1359 O O . GLU A 1 183 ? 42.598 -0.412 12.008 1.00 80.94 183 GLU A O 1
ATOM 1364 N N . ARG A 1 184 ? 41.099 -1.825 11.113 1.00 74.56 184 ARG A N 1
ATOM 1365 C CA . ARG A 1 184 ? 40.210 -0.776 10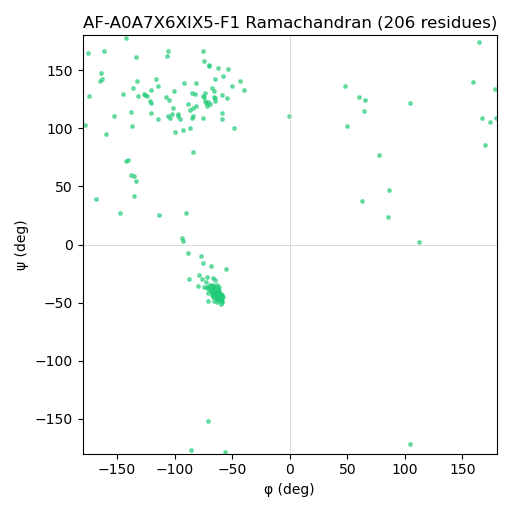.587 1.00 74.56 184 ARG A CA 1
ATOM 1366 C C . ARG A 1 184 ? 39.533 0.004 11.707 1.00 74.56 184 ARG A C 1
ATOM 1368 O O . ARG A 1 184 ? 39.483 1.225 11.627 1.00 74.56 184 ARG A O 1
ATOM 1375 N N . LEU A 1 185 ? 39.064 -0.673 12.755 1.00 80.50 185 LEU A N 1
ATOM 1376 C CA . LEU A 1 185 ? 38.479 -0.040 13.941 1.00 80.50 185 LEU A CA 1
ATOM 1377 C C . LEU A 1 185 ? 39.499 0.827 14.688 1.00 80.50 185 LEU A C 1
ATOM 1379 O O . LEU A 1 185 ? 39.175 1.953 15.062 1.00 80.50 185 LEU A O 1
ATOM 1383 N N . ARG A 1 186 ? 40.739 0.348 14.851 1.00 81.12 186 ARG A N 1
ATOM 1384 C CA . ARG A 1 186 ? 41.828 1.122 15.467 1.00 81.12 186 ARG A CA 1
ATOM 1385 C C . ARG A 1 186 ? 42.188 2.363 14.655 1.00 81.12 186 ARG A C 1
ATOM 1387 O O . ARG A 1 186 ? 42.314 3.435 15.240 1.00 81.12 186 ARG A O 1
ATOM 1394 N N . ARG A 1 187 ? 42.293 2.252 13.325 1.00 84.81 187 ARG A N 1
ATOM 1395 C CA . ARG A 1 187 ? 42.518 3.419 12.450 1.00 84.81 187 ARG A CA 1
ATOM 1396 C C . ARG A 1 187 ? 41.369 4.417 12.513 1.00 84.81 187 ARG A C 1
ATOM 1398 O O . ARG A 1 187 ? 41.615 5.604 12.683 1.00 84.81 187 ARG A O 1
ATOM 1405 N N . LEU A 1 188 ? 40.126 3.942 12.457 1.00 81.38 188 LEU A N 1
ATOM 1406 C CA . LEU A 1 188 ? 38.951 4.812 12.520 1.00 81.38 188 LEU A CA 1
ATOM 1407 C C . LEU A 1 188 ? 38.853 5.547 13.867 1.00 81.38 188 LEU A C 1
ATOM 1409 O O . LEU A 1 188 ? 38.470 6.713 13.907 1.00 81.38 188 LEU A O 1
ATOM 1413 N N . ALA A 1 189 ? 39.231 4.880 14.962 1.00 83.12 189 ALA A N 1
ATOM 1414 C CA . ALA A 1 189 ? 39.298 5.481 16.291 1.00 83.12 189 ALA A CA 1
ATOM 1415 C C . ALA A 1 189 ? 40.424 6.519 16.418 1.00 83.12 189 ALA A C 1
ATOM 1417 O O . ALA A 1 189 ? 40.239 7.524 17.102 1.00 83.12 189 ALA A O 1
ATOM 1418 N N . ALA A 1 190 ? 41.563 6.301 15.753 1.00 87.44 190 ALA A N 1
ATOM 1419 C CA . ALA A 1 190 ? 42.670 7.255 15.719 1.00 87.44 190 ALA A CA 1
ATOM 1420 C C . ALA A 1 190 ? 42.353 8.492 14.859 1.00 87.44 190 ALA A C 1
ATOM 1422 O O . ALA A 1 190 ? 42.727 9.602 15.225 1.00 87.44 190 ALA A O 1
ATOM 1423 N N . GLU A 1 191 ? 41.649 8.311 13.739 1.00 90.25 191 GLU A N 1
ATOM 1424 C CA . GLU A 1 191 ? 41.283 9.402 12.828 1.00 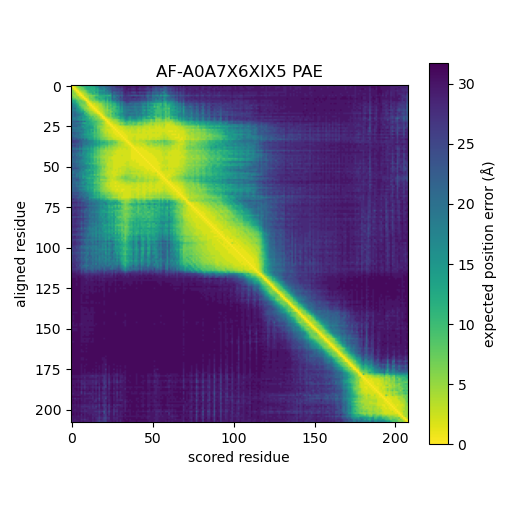90.25 191 GLU A CA 1
ATOM 1425 C C . GLU A 1 191 ? 40.074 10.211 13.321 1.00 90.25 191 GLU A C 1
ATOM 1427 O O . GLU A 1 191 ? 40.029 11.420 13.117 1.00 90.25 191 GLU A O 1
ATOM 1432 N N . ASN A 1 192 ? 39.091 9.570 13.968 1.00 87.19 192 ASN A N 1
ATOM 1433 C CA . ASN A 1 192 ? 37.843 10.212 14.395 1.00 87.19 192 ASN A CA 1
ATOM 1434 C C . ASN A 1 192 ? 37.366 9.731 15.784 1.00 87.19 192 ASN A C 1
ATOM 1436 O O . ASN A 1 192 ? 36.349 9.028 15.891 1.00 87.19 192 ASN A O 1
ATOM 1440 N N . PRO A 1 193 ? 38.032 10.150 16.877 1.00 87.81 193 PRO A N 1
ATOM 1441 C CA . PRO A 1 193 ? 37.679 9.726 18.235 1.00 87.81 193 PRO A CA 1
ATOM 1442 C C . PRO A 1 193 ? 36.273 10.185 18.656 1.00 87.81 193 PRO A C 1
ATOM 1444 O O . PRO A 1 193 ? 35.546 9.441 19.317 1.00 87.81 193 PRO A O 1
ATOM 1447 N N . ASP A 1 194 ? 35.834 11.364 18.207 1.00 87.00 194 ASP A N 1
ATOM 1448 C CA . ASP A 1 194 ? 34.517 11.926 18.540 1.00 87.00 194 ASP A CA 1
ATOM 1449 C C . ASP A 1 194 ? 33.348 11.129 17.949 1.00 87.00 194 ASP A C 1
ATOM 1451 O O . ASP A 1 194 ? 32.235 11.134 18.483 1.00 87.00 194 ASP A O 1
ATOM 1455 N N . PHE A 1 195 ? 33.560 10.460 16.813 1.00 85.25 195 PHE A N 1
ATOM 1456 C CA . PHE A 1 195 ? 32.547 9.594 16.215 1.00 85.25 195 PHE A CA 1
ATOM 1457 C C . PHE A 1 195 ? 32.371 8.327 17.058 1.00 85.25 195 PHE A C 1
ATOM 1459 O O . PHE A 1 195 ? 31.254 8.011 17.465 1.00 85.25 195 PHE A O 1
ATOM 1466 N N . VAL A 1 196 ? 33.475 7.670 17.425 1.00 87.50 196 VAL A N 1
ATOM 1467 C CA . VAL A 1 196 ? 33.459 6.470 18.277 1.00 87.50 196 VAL A CA 1
ATOM 1468 C C . VAL A 1 196 ? 32.884 6.777 19.663 1.00 87.50 196 VAL A C 1
ATOM 1470 O O . VAL A 1 196 ? 32.034 6.037 20.154 1.00 87.50 196 VAL A O 1
ATOM 1473 N N . ALA A 1 197 ? 33.256 7.909 20.268 1.00 88.88 197 ALA A N 1
ATOM 1474 C CA . ALA A 1 197 ? 32.720 8.337 21.558 1.00 88.88 197 ALA A CA 1
ATOM 1475 C C . ALA A 1 197 ? 31.200 8.576 21.523 1.00 88.88 197 ALA A C 1
ATOM 1477 O O . ALA A 1 197 ? 30.502 8.260 22.487 1.00 88.88 197 ALA A O 1
ATOM 1478 N N . ARG A 1 198 ? 30.662 9.101 20.412 1.00 85.88 198 ARG A N 1
ATOM 1479 C CA . ARG A 1 198 ? 29.212 9.277 20.227 1.00 85.88 198 ARG A CA 1
ATOM 1480 C C . ARG A 1 198 ? 28.476 7.950 20.074 1.00 85.88 198 ARG A C 1
ATOM 1482 O O . ARG A 1 198 ? 27.403 7.821 20.656 1.00 85.88 198 ARG A O 1
ATOM 1489 N N . LEU A 1 199 ? 29.051 6.974 19.365 1.00 90.38 199 LEU A N 1
ATOM 1490 C CA . LEU A 1 199 ? 28.483 5.622 19.280 1.00 90.38 199 LEU A CA 1
ATOM 1491 C C . LEU A 1 199 ? 28.485 4.913 20.638 1.00 90.38 199 LEU A C 1
ATOM 1493 O O . LEU A 1 199 ? 27.471 4.353 21.041 1.00 90.38 199 LEU A O 1
ATOM 1497 N N . LEU A 1 200 ? 29.594 4.979 21.378 1.00 87.50 200 LEU A N 1
ATOM 1498 C CA . LEU A 1 200 ? 29.656 4.407 22.726 1.00 87.50 200 LEU A CA 1
ATOM 1499 C C . LEU A 1 200 ? 28.663 5.096 23.668 1.00 87.50 200 LEU A C 1
ATOM 1501 O O . LEU A 1 200 ? 28.013 4.433 24.472 1.00 87.50 200 LEU A O 1
ATOM 1505 N N . ARG A 1 201 ? 28.496 6.419 23.543 1.00 83.12 201 ARG A N 1
ATOM 1506 C CA . ARG A 1 201 ? 27.521 7.175 24.333 1.00 83.12 201 ARG A CA 1
ATOM 1507 C C . ARG A 1 201 ? 26.083 6.788 23.995 1.00 83.12 201 ARG A C 1
ATOM 1509 O O . ARG A 1 201 ? 25.295 6.651 24.922 1.00 83.12 201 ARG A O 1
ATOM 1516 N N . SER A 1 202 ? 25.726 6.609 22.722 1.00 89.19 202 SER A N 1
ATOM 1517 C CA . SER A 1 202 ? 24.357 6.212 22.368 1.00 89.19 202 SER A CA 1
ATOM 1518 C C . SER A 1 202 ? 24.026 4.803 22.861 1.00 89.19 202 SER A C 1
ATOM 1520 O O . SER A 1 202 ? 22.921 4.580 23.337 1.00 89.19 202 SER A O 1
ATOM 1522 N N . TRP A 1 203 ? 24.997 3.886 22.856 1.00 83.00 203 TRP A N 1
ATOM 1523 C CA . TRP A 1 203 ? 24.815 2.530 23.387 1.00 83.00 203 TRP A CA 1
ATOM 1524 C C . TRP A 1 203 ? 24.751 2.493 24.917 1.00 83.00 203 TRP A C 1
ATOM 1526 O O . TRP A 1 203 ? 24.032 1.677 25.485 1.00 83.00 203 TRP A O 1
ATOM 1536 N N . LEU A 1 204 ? 25.471 3.391 25.593 1.00 86.12 204 LEU A N 1
ATOM 1537 C CA . LEU A 1 204 ? 25.447 3.486 27.052 1.00 86.12 204 LEU A CA 1
ATOM 1538 C C . LEU A 1 204 ? 24.170 4.161 27.582 1.00 86.12 204 LEU A C 1
ATOM 1540 O O . LEU A 1 204 ? 23.739 3.868 28.693 1.00 86.12 204 LEU A O 1
ATOM 1544 N N . VAL A 1 205 ? 23.571 5.069 26.808 1.00 80.12 205 VAL A N 1
ATOM 1545 C CA . VAL A 1 205 ? 22.345 5.789 27.195 1.00 80.12 205 VAL A CA 1
ATOM 1546 C C . VAL A 1 205 ? 21.086 4.933 27.005 1.00 80.12 205 VAL A C 1
ATOM 1548 O O . VAL A 1 205 ? 20.129 5.123 27.744 1.00 80.12 205 VAL A O 1
ATOM 1551 N N . GLU A 1 206 ? 21.107 3.956 26.096 1.00 67.81 206 GLU A N 1
ATOM 1552 C CA . GLU A 1 206 ? 19.972 3.056 25.826 1.00 67.81 206 GLU A CA 1
ATOM 1553 C C . GLU A 1 206 ? 19.773 1.967 26.908 1.00 67.81 206 GLU A C 1
ATOM 1555 O O . GLU A 1 206 ? 18.714 1.354 26.982 1.00 67.81 206 GLU A O 1
ATOM 1560 N N . GLN A 1 207 ? 20.759 1.710 27.782 1.00 50.31 207 GLN A N 1
ATOM 1561 C CA . GLN A 1 207 ? 20.662 0.685 28.843 1.00 50.31 207 GLN A CA 1
ATOM 1562 C C . GLN A 1 207 ? 20.103 1.193 30.190 1.00 50.31 207 GLN A C 1
ATOM 1564 O O . GLN A 1 207 ? 20.429 0.632 31.241 1.00 50.31 207 GLN A O 1
ATOM 1569 N N . ARG A 1 208 ? 19.269 2.240 30.204 1.00 43.78 208 ARG A N 1
ATOM 1570 C CA . ARG A 1 208 ? 18.680 2.763 31.448 1.00 43.78 208 ARG A CA 1
ATOM 1571 C C . ARG A 1 208 ? 17.168 2.887 31.425 1.00 43.78 208 ARG A C 1
ATOM 1573 O O . ARG A 1 208 ? 16.630 3.332 30.394 1.00 43.78 208 ARG A O 1
#

pLDDT: mean 73.75, std 22.41, range [30.41, 96.75]

Secondary structure (DSSP, 8-state):
------------------PPTT-----EEEEEEES---HHHHHHHHHHHHHHHT--TTTT-EEEEEEE----HHHHHHHHHHHHHHHHHHHHHHHHHHHHHHHHHHHHHHHHHHHT----------SS--SS-----------------------------------------------HHHHHHHHHHHH-HHHHHHHHHHHHHTT-